Protein AF-A0AAW6SS99-F1 (afdb_monomer)

Sequence (210 aa):
MKLIIKNLLYYFCIFLCCILLSAIFKHQLNLSSTFLSCLGLFLGNLVLVYFRSKGLVKDNLKGIAKLMYEDVSEEGWDQENLTKRNLDFTIESIQYIDLYTKKLMKTEKGTVLLNEALDNMVNRIGAYIGEVIKRTINQDFTWYEFNSVYKNSKSFACVAETTRPYTLLYSKKKDRAILPLSAVEQFLKGDSEYTSLQEYVKKMILVYSQ

pLDDT: mean 84.51, std 15.63, range [40.59, 98.62]

Structure (mmCIF, N/CA/C/O backbone):
data_AF-A0AAW6SS99-F1
#
_entry.id   AF-A0AAW6SS99-F1
#
loop_
_atom_site.group_PDB
_atom_site.id
_atom_site.type_symbol
_atom_site.label_atom_id
_atom_site.label_alt_id
_atom_site.label_comp_id
_atom_site.label_asym_id
_atom_site.label_entity_id
_atom_site.label_seq_id
_atom_site.pdbx_PDB_ins_code
_atom_site.Cartn_x
_atom_site.Cartn_y
_atom_site.Cartn_z
_atom_site.occupancy
_atom_site.B_iso_or_equiv
_atom_site.auth_seq_id
_atom_site.auth_comp_id
_atom_site.auth_asym_id
_atom_site.auth_atom_id
_atom_site.pdbx_PDB_model_num
ATOM 1 N N . MET A 1 1 ? 18.462 13.513 -5.846 1.00 48.16 1 MET A N 1
ATOM 2 C CA . MET A 1 1 ? 19.220 14.427 -6.739 1.00 48.16 1 MET A CA 1
ATOM 3 C C . MET A 1 1 ? 20.288 15.250 -6.003 1.00 48.16 1 MET A C 1
ATOM 5 O O . MET A 1 1 ? 21.442 15.197 -6.411 1.00 48.16 1 MET A O 1
ATOM 9 N N . LYS A 1 2 ? 19.971 15.925 -4.882 1.00 40.59 2 LYS A N 1
ATOM 10 C CA . LYS A 1 2 ? 20.941 16.748 -4.117 1.00 40.59 2 LYS A CA 1
ATOM 11 C C . LYS A 1 2 ? 22.206 16.003 -3.642 1.00 40.59 2 LYS A C 1
ATOM 13 O O . LYS A 1 2 ? 23.289 16.570 -3.703 1.00 40.59 2 LYS A O 1
ATOM 18 N N . LEU A 1 3 ? 22.094 14.740 -3.216 1.00 47.56 3 LEU A N 1
ATOM 19 C CA . LEU A 1 3 ? 23.242 13.955 -2.727 1.00 47.56 3 LEU A CA 1
ATOM 20 C C . LEU A 1 3 ? 24.227 13.570 -3.848 1.00 47.56 3 LEU A C 1
ATOM 22 O O . LEU A 1 3 ? 25.435 13.608 -3.654 1.00 47.56 3 LEU A O 1
ATOM 26 N N . ILE A 1 4 ? 23.707 13.259 -5.038 1.00 51.78 4 ILE A N 1
ATOM 27 C CA . ILE A 1 4 ? 24.510 12.897 -6.217 1.00 51.78 4 ILE A CA 1
ATOM 28 C C . ILE A 1 4 ? 25.245 14.127 -6.748 1.00 51.78 4 ILE A C 1
ATOM 30 O O . ILE A 1 4 ? 26.433 14.043 -7.034 1.00 51.78 4 ILE A O 1
ATOM 34 N N . ILE A 1 5 ? 24.563 15.277 -6.805 1.00 62.16 5 ILE A N 1
ATOM 35 C CA . ILE A 1 5 ? 25.179 16.552 -7.192 1.00 62.16 5 ILE A CA 1
ATOM 36 C C . ILE A 1 5 ? 26.270 16.937 -6.190 1.00 62.16 5 ILE A C 1
ATOM 38 O O . ILE A 1 5 ? 27.363 17.288 -6.616 1.00 62.16 5 ILE A O 1
ATOM 42 N N . LYS A 1 6 ? 26.027 16.797 -4.876 1.00 61.31 6 LYS A N 1
ATOM 43 C CA . LYS A 1 6 ? 27.060 17.020 -3.847 1.00 61.31 6 LYS A CA 1
ATOM 44 C C . LYS A 1 6 ? 28.282 16.122 -4.046 1.00 61.31 6 LYS A C 1
ATOM 46 O O . LYS A 1 6 ? 29.399 16.621 -3.968 1.00 61.31 6 LYS A O 1
ATOM 51 N N . ASN A 1 7 ? 28.083 14.8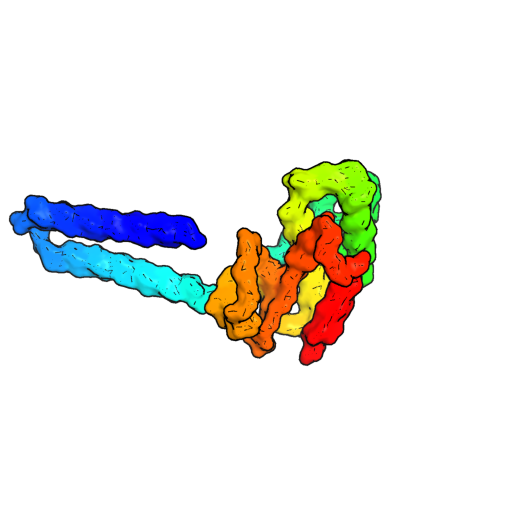35 -4.334 1.00 60.66 7 ASN A N 1
ATOM 52 C CA . ASN A 1 7 ? 29.191 13.912 -4.585 1.00 60.66 7 ASN A CA 1
ATOM 53 C C . ASN A 1 7 ? 29.954 14.263 -5.869 1.00 60.66 7 ASN A C 1
ATOM 55 O O . ASN A 1 7 ? 31.180 14.279 -5.858 1.00 60.66 7 ASN A O 1
ATOM 59 N N . LEU A 1 8 ? 29.258 14.596 -6.961 1.00 67.38 8 LEU A N 1
ATOM 60 C CA . LEU A 1 8 ? 29.909 15.023 -8.203 1.00 67.38 8 LEU A CA 1
ATOM 61 C C . LEU A 1 8 ? 30.724 16.306 -8.002 1.00 67.38 8 LEU A C 1
ATOM 63 O O . LEU A 1 8 ? 31.858 16.380 -8.467 1.00 67.38 8 LEU A O 1
ATOM 67 N N . LEU A 1 9 ? 30.173 17.281 -7.270 1.00 71.69 9 LEU A N 1
ATOM 68 C CA . LEU A 1 9 ? 30.875 18.518 -6.927 1.00 71.69 9 LEU A CA 1
ATOM 69 C C . LEU A 1 9 ? 32.121 18.230 -6.084 1.00 71.69 9 LEU A C 1
ATOM 71 O O . LEU A 1 9 ? 33.173 18.804 -6.332 1.00 71.69 9 LEU A O 1
ATOM 75 N N . TYR A 1 10 ? 32.018 17.315 -5.117 1.00 72.12 10 TYR A N 1
ATOM 76 C CA . TYR A 1 10 ? 33.131 16.922 -4.255 1.00 72.12 10 TYR A CA 1
ATOM 77 C C . TYR A 1 10 ? 34.297 16.324 -5.055 1.00 72.12 10 TYR A C 1
ATOM 79 O O . TYR A 1 10 ? 35.433 16.778 -4.922 1.00 72.12 10 TYR A O 1
ATOM 87 N N . TYR A 1 11 ? 34.024 15.371 -5.951 1.00 68.31 11 TYR A N 1
ATOM 88 C CA . TYR A 1 11 ? 35.065 14.776 -6.796 1.00 68.31 11 TYR A CA 1
ATOM 89 C C . TYR A 1 11 ? 35.613 15.751 -7.846 1.00 68.31 11 TYR A C 1
ATOM 91 O O . TYR A 1 11 ? 36.802 15.702 -8.156 1.00 68.31 11 TYR A O 1
ATOM 99 N N . PHE A 1 12 ? 34.787 16.671 -8.350 1.00 74.69 12 PHE A N 1
ATOM 100 C CA . PHE A 1 12 ? 35.240 17.749 -9.229 1.00 74.69 12 PHE A CA 1
ATOM 101 C C . PHE A 1 12 ? 36.175 18.730 -8.501 1.00 74.69 12 PHE A C 1
ATOM 103 O O . PHE A 1 12 ? 37.207 19.119 -9.046 1.00 74.69 12 PHE A O 1
ATOM 110 N N . CYS A 1 13 ? 35.878 19.066 -7.242 1.00 72.06 13 CYS A N 1
ATOM 111 C CA . CYS A 1 13 ? 36.757 19.876 -6.398 1.00 72.06 13 CYS A CA 1
ATOM 112 C C . CYS A 1 13 ? 38.090 19.174 -6.110 1.00 72.06 13 CYS A C 1
ATOM 114 O O . CYS A 1 13 ? 39.132 19.821 -6.177 1.00 72.06 13 CYS A O 1
ATOM 116 N N . ILE A 1 14 ? 38.086 17.861 -5.840 1.00 71.56 14 ILE A N 1
ATOM 117 C CA . ILE A 1 14 ? 39.325 17.076 -5.685 1.00 71.56 14 ILE A CA 1
ATOM 118 C C . ILE A 1 14 ? 40.150 17.129 -6.975 1.00 71.56 14 ILE A C 1
ATOM 120 O O . ILE A 1 14 ? 41.343 17.416 -6.921 1.00 71.56 14 ILE A O 1
ATOM 124 N N . PHE A 1 15 ? 39.515 16.926 -8.131 1.00 70.62 15 PHE A N 1
ATOM 125 C CA . PHE A 1 15 ? 40.177 16.983 -9.434 1.00 70.62 15 PHE A CA 1
ATOM 126 C C . PHE A 1 15 ? 40.823 18.356 -9.701 1.00 70.62 15 PHE A C 1
ATOM 128 O O . PHE A 1 15 ? 42.002 18.425 -10.048 1.00 70.62 15 PHE A O 1
ATOM 135 N N . LEU A 1 16 ? 40.094 19.451 -9.459 1.00 73.94 16 LEU A N 1
ATOM 136 C CA . LEU A 1 16 ? 40.620 20.819 -9.563 1.00 73.94 16 LEU A CA 1
ATOM 137 C C . LEU A 1 16 ? 41.772 21.082 -8.585 1.00 73.94 16 LEU A C 1
ATOM 139 O O . LEU A 1 16 ? 42.767 21.699 -8.963 1.00 73.94 16 LEU A O 1
ATOM 143 N N . CYS A 1 17 ? 41.663 20.595 -7.347 1.00 71.81 17 CYS A N 1
ATOM 144 C CA . CYS A 1 17 ? 42.698 20.751 -6.327 1.00 71.81 17 CYS A CA 1
ATOM 145 C C . CYS A 1 17 ? 43.988 20.012 -6.719 1.00 71.81 17 CYS A C 1
ATOM 147 O O . CYS A 1 17 ? 45.080 20.564 -6.600 1.00 71.81 17 CYS A O 1
ATOM 149 N N . CYS A 1 18 ? 43.873 18.805 -7.281 1.00 66.81 18 CYS A N 1
ATOM 150 C CA . CYS A 1 18 ? 45.008 18.052 -7.811 1.00 66.81 18 CYS A CA 1
ATOM 151 C C . CYS A 1 18 ? 45.676 18.762 -8.999 1.00 66.81 18 CYS A C 1
ATOM 153 O O . CYS A 1 18 ? 46.904 18.813 -9.051 1.00 66.81 18 CYS A O 1
ATOM 155 N N . ILE A 1 19 ? 44.900 19.366 -9.910 1.00 69.75 19 ILE A N 1
ATOM 156 C CA . ILE A 1 19 ? 45.446 20.182 -11.009 1.00 69.75 19 ILE A CA 1
ATOM 157 C C . ILE A 1 19 ? 46.204 21.395 -10.454 1.00 69.75 19 ILE A C 1
ATOM 159 O O . ILE A 1 19 ? 47.349 21.625 -10.844 1.00 69.75 19 ILE A O 1
ATOM 163 N N . LEU A 1 20 ? 45.612 22.135 -9.511 1.00 69.94 20 LEU A N 1
ATOM 164 C CA . LEU A 1 20 ? 46.233 23.310 -8.889 1.00 69.94 20 LEU A CA 1
ATOM 165 C C . LEU A 1 20 ? 47.535 22.961 -8.155 1.00 69.94 20 LEU A C 1
ATOM 167 O O . LEU A 1 20 ? 48.557 23.606 -8.382 1.00 69.94 20 LEU A O 1
ATOM 171 N N . LEU A 1 21 ? 47.535 21.903 -7.338 1.00 65.19 21 LEU A N 1
ATOM 172 C CA . LEU A 1 21 ? 48.734 21.411 -6.649 1.00 65.19 21 LEU A CA 1
ATOM 173 C C . LEU A 1 21 ? 49.822 20.987 -7.644 1.00 65.19 21 LEU A C 1
ATOM 175 O O . LEU A 1 21 ? 50.993 21.310 -7.460 1.00 65.19 21 LEU A O 1
ATOM 179 N N . SER A 1 22 ? 49.442 20.323 -8.736 1.00 63.00 22 SER A N 1
ATOM 180 C CA . SER A 1 22 ? 50.383 19.899 -9.775 1.00 63.00 22 SER A CA 1
ATOM 181 C C . SER A 1 22 ? 51.010 21.083 -10.535 1.00 63.00 22 SER A C 1
ATOM 183 O O . SER A 1 22 ? 52.188 21.036 -10.887 1.00 63.00 22 SER A O 1
ATOM 185 N N . ALA A 1 23 ? 50.262 22.178 -10.719 1.00 64.25 23 ALA A N 1
ATOM 186 C CA . ALA A 1 23 ? 50.754 23.406 -11.341 1.00 64.25 23 ALA A CA 1
ATOM 187 C C . ALA A 1 23 ? 51.723 24.186 -10.431 1.00 64.25 23 ALA A C 1
ATOM 189 O O . ALA A 1 23 ? 52.678 24.782 -10.929 1.00 64.25 23 ALA A O 1
ATOM 190 N N . ILE A 1 24 ? 51.497 24.154 -9.111 1.00 67.00 24 ILE A N 1
ATOM 191 C CA . ILE A 1 24 ? 52.343 24.811 -8.100 1.00 67.00 24 ILE A CA 1
ATOM 192 C C . ILE A 1 24 ? 53.658 24.039 -7.893 1.00 67.00 24 ILE A C 1
ATOM 194 O O . ILE A 1 24 ? 54.730 24.638 -7.862 1.00 67.00 24 ILE A O 1
ATOM 198 N N . PHE A 1 25 ? 53.609 22.705 -7.818 1.00 61.34 25 PHE A N 1
ATOM 199 C CA . PHE A 1 25 ? 54.768 21.839 -7.546 1.00 61.34 25 PHE A CA 1
ATOM 200 C C . PHE A 1 25 ? 55.409 21.263 -8.818 1.00 61.34 25 PHE A C 1
ATOM 202 O O . PHE A 1 25 ? 55.819 20.099 -8.861 1.00 61.34 25 PHE A O 1
ATOM 209 N N . LYS A 1 26 ? 55.533 22.104 -9.853 1.00 56.34 26 LYS A N 1
ATOM 210 C CA . LYS A 1 26 ? 55.973 21.780 -11.227 1.00 56.34 26 LYS A CA 1
ATOM 211 C C . LYS A 1 26 ? 57.301 21.001 -11.334 1.00 56.34 26 LYS A C 1
ATOM 213 O O . LYS A 1 26 ? 57.610 20.487 -12.402 1.00 56.34 26 LYS A O 1
ATOM 218 N N . HIS A 1 27 ? 58.079 20.918 -10.251 1.00 53.53 27 HIS A N 1
ATOM 219 C CA . HIS A 1 27 ? 59.427 20.346 -10.217 1.00 53.53 27 HIS A CA 1
ATOM 220 C C . HIS A 1 27 ? 59.574 19.020 -9.434 1.00 53.53 27 HIS A C 1
ATOM 222 O O . HIS A 1 27 ? 60.662 18.445 -9.449 1.00 53.53 27 HIS A O 1
ATOM 228 N N . GLN A 1 28 ? 58.529 18.510 -8.762 1.00 54.16 28 GLN A N 1
ATOM 229 C CA . GLN A 1 28 ? 58.628 17.275 -7.952 1.00 54.16 28 GLN A CA 1
ATOM 230 C C . GLN A 1 28 ? 57.628 16.166 -8.298 1.00 54.16 28 GLN A C 1
ATOM 232 O O . GLN A 1 28 ? 57.843 15.020 -7.910 1.00 54.16 28 GLN A O 1
ATOM 237 N N . LEU A 1 29 ? 56.556 16.456 -9.036 1.00 52.97 29 LEU A N 1
ATOM 238 C CA . LEU A 1 29 ? 55.528 15.464 -9.353 1.00 52.97 29 LEU A CA 1
ATOM 239 C C . LEU A 1 29 ? 55.444 15.240 -10.859 1.00 52.97 29 LEU A C 1
ATOM 241 O O . LEU A 1 29 ? 55.370 16.185 -11.642 1.00 52.97 29 LEU A O 1
ATOM 245 N N . ASN A 1 30 ? 55.446 13.968 -11.255 1.00 59.00 30 ASN A N 1
ATOM 246 C CA . ASN A 1 30 ? 55.331 13.543 -12.643 1.00 59.00 30 ASN A CA 1
ATOM 247 C C . ASN A 1 30 ? 53.905 13.855 -13.137 1.00 59.00 30 ASN A C 1
ATOM 249 O O . ASN A 1 30 ? 52.992 13.040 -12.978 1.00 59.00 30 ASN A O 1
ATOM 253 N N . LEU A 1 31 ? 53.730 15.075 -13.664 1.00 55.41 31 LEU A N 1
ATOM 254 C CA . LEU A 1 31 ? 52.459 15.761 -13.947 1.00 55.41 31 LEU A CA 1
ATOM 255 C C . LEU A 1 31 ? 51.472 14.903 -14.755 1.00 55.41 31 LEU A C 1
ATOM 257 O O . LEU A 1 31 ? 50.262 14.977 -14.558 1.00 55.41 31 LEU A O 1
ATOM 261 N N . SER A 1 32 ? 51.996 14.054 -15.641 1.00 60.16 32 SER A N 1
ATOM 262 C CA . SER A 1 32 ? 51.205 13.128 -16.451 1.00 60.16 32 SER A CA 1
ATOM 263 C C . SER A 1 32 ? 50.556 12.024 -15.611 1.00 60.16 32 SER A C 1
ATOM 265 O O . SER A 1 32 ? 49.369 11.755 -15.771 1.00 60.16 32 SER A O 1
ATOM 267 N N . SER A 1 33 ? 51.288 11.418 -14.674 1.00 58.25 33 SER A N 1
ATOM 268 C CA . SER A 1 33 ? 50.797 10.288 -13.872 1.00 58.25 33 SER A CA 1
ATOM 269 C C . SER A 1 33 ? 49.713 10.682 -12.863 1.00 58.25 33 SER A C 1
ATOM 271 O O . SER A 1 33 ? 48.736 9.952 -12.695 1.00 58.25 33 SER A O 1
ATOM 273 N N . THR A 1 34 ? 49.835 11.855 -12.235 1.00 62.22 34 THR A N 1
ATOM 274 C CA . THR A 1 34 ? 48.842 12.391 -11.291 1.00 62.22 34 THR A CA 1
ATOM 275 C C . THR A 1 34 ? 47.589 12.890 -12.003 1.00 62.22 34 THR A C 1
ATOM 277 O O . THR A 1 34 ? 46.483 12.715 -11.495 1.00 62.22 34 THR A O 1
ATOM 280 N N . PHE A 1 35 ? 47.729 13.459 -13.202 1.00 66.00 35 PHE A N 1
ATOM 281 C CA . PHE A 1 35 ? 46.582 13.841 -14.023 1.00 66.00 35 PHE A CA 1
ATOM 282 C C . PHE A 1 35 ? 45.797 12.614 -14.513 1.00 66.00 35 PHE A C 1
ATOM 284 O O . PHE A 1 35 ? 44.573 12.573 -14.376 1.00 66.00 35 PHE A O 1
ATOM 291 N N . LEU A 1 36 ? 46.490 11.585 -15.017 1.00 66.44 36 LEU A N 1
ATOM 292 C CA . LEU A 1 36 ? 45.863 10.339 -15.470 1.00 66.44 36 LEU A CA 1
ATOM 293 C C . LEU A 1 36 ? 45.137 9.598 -14.336 1.00 66.44 36 LEU A C 1
ATOM 295 O O . LEU A 1 36 ? 44.036 9.094 -14.558 1.00 66.44 36 LEU A O 1
ATOM 299 N N . SER A 1 37 ? 45.698 9.563 -13.122 1.00 64.94 37 SER A N 1
ATOM 300 C CA . SER A 1 37 ? 45.042 8.912 -11.979 1.00 64.94 37 SER A CA 1
ATOM 301 C C . SER A 1 37 ? 43.777 9.653 -11.530 1.00 64.94 37 SER A C 1
ATOM 303 O O . SER A 1 37 ? 42.741 9.025 -11.299 1.00 64.94 37 SER A O 1
ATOM 305 N N . CYS A 1 38 ? 43.811 10.988 -11.481 1.00 65.38 38 CYS A N 1
ATOM 306 C CA . CYS A 1 38 ? 42.653 11.801 -11.103 1.00 65.38 38 CYS A CA 1
ATOM 307 C C . CYS A 1 38 ? 41.548 11.761 -12.169 1.00 65.38 38 CYS A C 1
ATOM 309 O O . CYS A 1 38 ? 40.368 11.646 -11.831 1.00 65.38 38 CYS A O 1
ATOM 311 N N . LEU A 1 39 ? 41.917 11.794 -13.454 1.00 70.69 39 LEU A N 1
ATOM 312 C CA . LEU A 1 39 ? 40.973 11.647 -14.561 1.00 70.69 39 LEU A CA 1
ATOM 313 C C . LEU A 1 39 ? 40.331 10.251 -14.564 1.00 70.69 39 LEU A C 1
ATOM 315 O O . LEU A 1 39 ? 39.121 10.136 -14.754 1.00 70.69 39 LEU A O 1
ATOM 319 N N . GLY A 1 40 ? 41.111 9.203 -14.283 1.00 71.31 40 GLY A N 1
ATOM 320 C CA . GLY A 1 40 ? 40.610 7.836 -14.136 1.00 71.31 40 GLY A CA 1
ATOM 321 C C . GLY A 1 40 ? 39.593 7.691 -13.000 1.00 71.31 40 GLY A C 1
ATOM 322 O O . GLY A 1 40 ? 38.543 7.082 -13.192 1.00 71.31 40 GLY A O 1
ATOM 323 N N . LEU A 1 41 ? 39.844 8.308 -11.840 1.00 69.62 41 LEU A N 1
ATOM 324 C CA . LEU A 1 41 ? 38.901 8.319 -10.714 1.00 69.62 41 LEU A CA 1
ATOM 325 C C . LEU A 1 41 ? 37.622 9.112 -11.021 1.00 69.62 41 LEU A C 1
ATOM 327 O O . LEU A 1 41 ? 36.530 8.692 -10.631 1.00 69.62 41 LEU A O 1
ATOM 331 N N . PHE A 1 42 ? 37.735 10.240 -11.726 1.00 70.81 42 PHE A N 1
ATOM 332 C CA . PHE A 1 42 ? 36.583 11.048 -12.123 1.00 70.81 42 PHE A CA 1
ATOM 333 C C . PHE A 1 42 ? 35.711 10.318 -13.152 1.00 70.81 42 PHE A C 1
ATOM 335 O O . PHE A 1 42 ? 34.514 10.139 -12.927 1.00 70.81 42 PHE A O 1
ATOM 342 N N . LEU A 1 43 ? 36.313 9.825 -14.241 1.00 71.88 43 LEU A N 1
ATOM 343 C CA . LEU A 1 43 ? 35.608 9.068 -15.277 1.00 71.88 43 LEU A CA 1
ATOM 344 C C . LEU A 1 43 ? 35.037 7.757 -14.726 1.00 71.88 43 LEU A C 1
ATOM 346 O O . LEU A 1 43 ? 33.888 7.431 -15.014 1.00 71.88 43 LEU A O 1
ATOM 350 N N . GLY A 1 44 ? 35.785 7.046 -13.877 1.00 67.88 44 GLY A N 1
ATOM 351 C CA . GLY A 1 44 ? 35.319 5.830 -13.212 1.00 67.88 44 GLY A CA 1
ATOM 352 C C . GLY A 1 44 ? 34.065 6.070 -12.370 1.00 67.88 44 GLY A C 1
ATOM 353 O O . GLY A 1 44 ? 33.092 5.328 -12.492 1.00 67.88 44 GLY A O 1
ATOM 354 N N . ASN A 1 45 ? 34.029 7.152 -11.586 1.00 63.78 45 ASN A N 1
ATOM 355 C CA . ASN A 1 45 ? 32.836 7.534 -10.825 1.00 63.78 45 ASN A CA 1
ATOM 356 C C . ASN A 1 45 ? 31.680 7.986 -11.721 1.00 63.78 45 ASN A C 1
ATOM 358 O O . ASN A 1 45 ? 30.529 7.670 -11.427 1.00 63.78 45 ASN A O 1
ATOM 362 N N . LEU A 1 46 ? 31.958 8.690 -12.819 1.00 64.69 46 LEU A N 1
ATOM 363 C CA . LEU A 1 46 ? 30.932 9.141 -13.759 1.00 64.69 46 LEU A CA 1
ATOM 364 C C . LEU A 1 46 ? 30.243 7.951 -14.444 1.00 64.69 46 LEU A C 1
ATOM 366 O O . LEU A 1 46 ? 29.016 7.908 -14.534 1.00 64.69 46 LEU A O 1
ATOM 370 N N . VAL A 1 47 ? 31.025 6.937 -14.823 1.00 65.88 47 VAL A N 1
ATOM 371 C CA . VAL A 1 47 ? 30.535 5.649 -15.331 1.00 65.88 47 VAL A CA 1
ATOM 372 C C . VAL A 1 47 ? 29.707 4.921 -14.266 1.00 65.88 47 VAL A C 1
ATOM 374 O O . VAL A 1 47 ? 28.610 4.447 -14.554 1.00 65.88 47 VAL A O 1
ATOM 377 N N . LEU A 1 48 ? 30.161 4.893 -13.012 1.00 58.56 48 LEU A N 1
ATOM 378 C CA . LEU A 1 48 ? 29.440 4.257 -11.901 1.00 58.56 48 LEU A CA 1
ATOM 379 C C . LEU A 1 48 ? 28.105 4.957 -11.588 1.00 58.56 48 LEU A C 1
ATOM 381 O O . LEU A 1 48 ? 27.099 4.294 -11.331 1.00 58.56 48 LEU A O 1
ATOM 385 N N . VAL A 1 49 ? 28.068 6.292 -11.657 1.00 60.44 49 VAL A N 1
ATOM 386 C CA . VAL A 1 49 ? 26.848 7.107 -11.525 1.00 60.44 49 VAL A CA 1
ATOM 387 C C . VAL A 1 49 ? 25.897 6.862 -12.697 1.00 60.44 49 VAL A C 1
ATOM 389 O O . VAL A 1 49 ? 24.694 6.715 -12.479 1.00 60.44 49 VAL A O 1
ATOM 392 N N . TYR A 1 50 ? 26.422 6.759 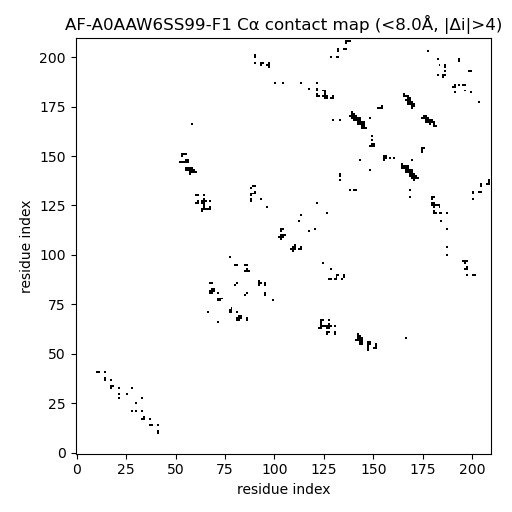-13.918 1.00 60.72 50 TYR A N 1
ATOM 393 C CA . TYR A 1 50 ? 25.645 6.441 -15.115 1.00 60.72 50 TYR A CA 1
ATOM 394 C C . TYR A 1 50 ? 25.025 5.035 -15.059 1.00 60.72 50 TYR A C 1
ATOM 396 O O . TYR A 1 50 ? 23.860 4.857 -15.405 1.00 60.72 50 TYR A O 1
ATOM 404 N N . PHE A 1 51 ? 25.755 4.031 -14.568 1.00 56.22 51 PHE A N 1
ATOM 405 C CA . PHE A 1 51 ? 25.196 2.689 -14.377 1.00 56.22 51 PHE A CA 1
ATOM 406 C C . PHE A 1 51 ? 24.204 2.628 -13.210 1.00 56.22 51 PHE A C 1
ATOM 408 O O . PHE A 1 51 ? 23.181 1.952 -13.316 1.00 56.22 51 PHE A O 1
ATOM 415 N N . ARG A 1 52 ? 24.439 3.379 -12.123 1.00 52.69 52 ARG A N 1
ATOM 416 C CA . ARG A 1 52 ? 23.480 3.491 -11.009 1.00 52.69 52 ARG A CA 1
ATOM 417 C C . ARG A 1 52 ? 22.173 4.178 -11.406 1.00 52.69 52 ARG A C 1
ATOM 419 O O . ARG A 1 52 ? 21.143 3.860 -10.821 1.00 52.69 52 ARG A O 1
ATOM 426 N N . SER A 1 53 ? 22.184 5.096 -12.372 1.00 55.50 53 SER A N 1
ATOM 427 C CA . SER A 1 53 ? 20.980 5.831 -12.785 1.00 55.50 53 SER A CA 1
ATOM 428 C C . SER A 1 53 ? 20.056 5.057 -13.737 1.00 55.50 53 SER A C 1
ATOM 430 O O . SER A 1 53 ? 18.915 5.474 -13.925 1.00 55.50 53 SER A O 1
ATOM 432 N N . LYS A 1 54 ? 20.506 3.923 -14.294 1.00 63.59 54 LYS A N 1
ATOM 433 C CA . LYS A 1 54 ? 19.767 3.108 -15.282 1.00 63.59 54 LYS A CA 1
ATOM 434 C C . LYS A 1 54 ? 19.039 1.882 -14.710 1.00 63.59 54 LYS A C 1
ATOM 436 O O . LYS A 1 54 ? 18.549 1.042 -15.459 1.00 63.59 54 LYS A O 1
ATOM 441 N N . GLY A 1 55 ? 18.999 1.733 -13.388 1.00 82.06 55 GLY A N 1
ATOM 442 C CA . GLY A 1 55 ? 18.413 0.566 -12.730 1.00 82.06 55 GLY A CA 1
ATOM 443 C C . GLY A 1 55 ? 17.051 0.841 -12.098 1.00 82.06 55 GLY A C 1
ATOM 444 O O . GLY A 1 55 ? 16.821 1.903 -11.528 1.00 82.06 55 GLY A O 1
ATOM 445 N N . LEU A 1 56 ? 16.177 -0.167 -12.123 1.00 89.56 56 LEU A N 1
ATOM 446 C CA . LEU A 1 56 ? 14.995 -0.206 -11.260 1.00 89.56 56 LEU A CA 1
ATOM 447 C C . LEU A 1 56 ? 15.428 -0.481 -9.814 1.00 89.56 56 LEU A C 1
ATOM 449 O O . LEU A 1 56 ? 16.048 -1.514 -9.542 1.00 89.56 56 LEU A O 1
ATOM 453 N N . VAL A 1 57 ? 15.075 0.415 -8.893 1.00 90.88 57 VAL A N 1
ATOM 454 C CA . VAL A 1 57 ? 15.427 0.337 -7.470 1.00 90.88 57 VAL A CA 1
ATOM 455 C C . VAL A 1 57 ? 14.306 -0.387 -6.739 1.00 90.88 57 VAL A C 1
ATOM 457 O O . VAL A 1 57 ? 13.210 0.150 -6.581 1.00 90.88 57 VAL A O 1
ATOM 460 N N . LYS A 1 58 ? 14.560 -1.644 -6.355 1.00 92.56 58 LYS A N 1
ATOM 461 C CA . LYS A 1 58 ? 13.604 -2.438 -5.573 1.00 92.56 58 LYS A CA 1
ATOM 462 C C . LYS A 1 58 ? 13.382 -1.786 -4.217 1.00 92.56 58 LYS A C 1
ATOM 464 O O . LYS A 1 58 ? 14.335 -1.338 -3.588 1.00 92.56 58 LYS A O 1
ATOM 469 N N . ASP A 1 59 ? 12.146 -1.855 -3.761 1.00 91.75 59 ASP A N 1
ATOM 470 C CA . ASP A 1 59 ? 11.761 -1.505 -2.402 1.00 91.75 59 ASP A CA 1
ATOM 471 C C . ASP A 1 59 ? 10.983 -2.675 -1.772 1.00 91.75 59 ASP A C 1
ATOM 473 O O . ASP A 1 59 ? 10.719 -3.693 -2.425 1.00 91.75 59 ASP A O 1
ATOM 477 N N . ASN A 1 60 ? 10.644 -2.580 -0.491 1.00 87.81 60 ASN A N 1
ATOM 478 C CA . ASN A 1 60 ? 9.878 -3.594 0.210 1.00 87.81 60 ASN A CA 1
ATOM 479 C C . ASN A 1 60 ? 8.995 -2.990 1.304 1.00 87.81 60 ASN A C 1
ATOM 481 O O . ASN A 1 60 ? 9.406 -2.838 2.453 1.00 87.81 60 ASN A O 1
ATOM 485 N N . LEU A 1 61 ? 7.726 -2.773 0.969 1.00 93.44 61 LEU A N 1
ATOM 486 C CA . LEU A 1 61 ? 6.736 -2.287 1.924 1.00 93.44 61 LEU A CA 1
ATOM 487 C C . LEU A 1 61 ? 6.032 -3.397 2.712 1.00 93.44 61 LEU A C 1
ATOM 489 O O . LEU A 1 61 ? 5.159 -3.104 3.523 1.00 93.44 61 LEU A O 1
ATOM 493 N N . LYS A 1 62 ? 6.416 -4.672 2.550 1.00 94.00 62 LYS A N 1
ATOM 494 C CA . LYS A 1 62 ? 5.776 -5.776 3.284 1.00 94.00 62 LYS A CA 1
ATOM 495 C C . LYS A 1 62 ? 5.896 -5.606 4.798 1.00 94.00 62 LYS A C 1
ATOM 497 O O . LYS A 1 62 ? 4.962 -5.962 5.500 1.00 94.00 62 LYS A O 1
ATOM 502 N N . GLY A 1 63 ? 7.026 -5.094 5.296 1.00 94.75 63 GLY A N 1
ATOM 503 C CA . GLY A 1 63 ? 7.211 -4.799 6.724 1.00 94.75 63 GLY A CA 1
ATOM 504 C C . GLY A 1 63 ? 6.317 -3.650 7.193 1.00 94.75 63 GLY A C 1
ATOM 505 O O . GLY A 1 63 ? 5.593 -3.801 8.168 1.00 94.75 63 GLY A O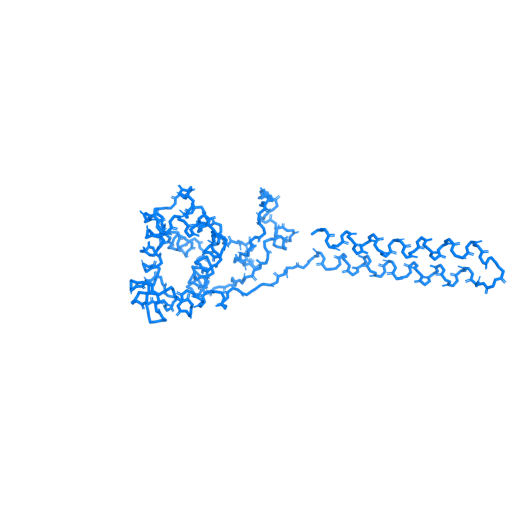 1
ATOM 506 N N . ILE A 1 64 ? 6.287 -2.557 6.427 1.00 96.12 64 ILE A N 1
ATOM 507 C CA . ILE A 1 64 ? 5.438 -1.386 6.694 1.00 96.12 64 ILE A CA 1
ATOM 508 C C . ILE A 1 64 ? 3.953 -1.761 6.725 1.00 96.12 64 ILE A C 1
ATOM 510 O O . ILE A 1 64 ? 3.220 -1.303 7.594 1.00 96.12 64 ILE A O 1
ATOM 514 N N . ALA A 1 65 ? 3.520 -2.653 5.835 1.00 97.31 65 ALA A N 1
ATOM 515 C CA . ALA A 1 65 ? 2.149 -3.140 5.803 1.00 97.31 65 ALA A CA 1
ATOM 516 C C . ALA A 1 65 ? 1.734 -3.841 7.108 1.00 97.31 65 ALA A C 1
ATOM 518 O O . ALA A 1 65 ? 0.594 -3.699 7.541 1.00 97.31 65 ALA A O 1
ATOM 519 N N . LYS A 1 66 ? 2.648 -4.579 7.757 1.00 97.75 66 LYS A N 1
ATOM 520 C CA . LYS A 1 66 ? 2.344 -5.271 9.020 1.00 97.75 66 LYS A CA 1
ATOM 521 C C . LYS A 1 66 ? 2.136 -4.318 10.185 1.00 97.75 66 LYS A C 1
ATOM 523 O O . LYS A 1 66 ? 1.394 -4.650 11.102 1.00 97.75 66 LYS A O 1
ATOM 528 N N . LEU A 1 67 ? 2.721 -3.120 10.121 1.00 97.19 67 LEU A N 1
ATOM 529 C CA . LEU A 1 67 ? 2.519 -2.108 11.152 1.00 97.19 67 LEU A CA 1
ATOM 530 C C . LEU A 1 67 ? 1.034 -1.783 11.326 1.00 97.19 67 LEU A C 1
ATOM 532 O O . LEU A 1 67 ? 0.647 -1.421 12.427 1.00 97.19 67 LEU A O 1
ATOM 536 N N . MET A 1 68 ? 0.183 -1.973 10.308 1.00 97.69 68 MET A N 1
ATOM 537 C CA . MET A 1 68 ? -1.270 -1.814 10.460 1.00 97.69 68 MET A CA 1
ATOM 538 C C . MET A 1 68 ? -1.875 -2.628 11.610 1.00 97.69 68 MET A C 1
ATOM 540 O O . MET A 1 68 ? -2.913 -2.221 12.110 1.00 97.69 68 MET A O 1
ATOM 544 N N . TYR A 1 69 ? -1.255 -3.736 12.026 1.00 97.56 69 TYR A N 1
ATOM 545 C CA . TYR A 1 69 ? -1.706 -4.540 13.165 1.00 97.56 69 TYR A CA 1
ATOM 546 C C . TYR A 1 69 ? -0.623 -4.833 14.217 1.00 97.56 69 TYR A C 1
ATOM 548 O O . TYR A 1 69 ? -0.901 -5.515 15.200 1.00 97.56 69 TYR A O 1
ATOM 556 N N . GLU A 1 70 ? 0.620 -4.392 14.003 1.00 97.06 70 GLU A N 1
ATOM 557 C CA . GLU A 1 70 ? 1.733 -4.577 14.954 1.00 97.06 70 GLU A CA 1
ATOM 558 C C . GLU A 1 70 ? 1.983 -3.337 15.826 1.00 97.06 70 GLU A C 1
ATOM 560 O O . GLU A 1 70 ? 2.501 -3.473 16.927 1.00 97.06 70 GLU A O 1
ATOM 565 N N . ASP A 1 71 ? 1.604 -2.146 15.358 1.00 95.62 71 ASP A N 1
ATOM 566 C CA . ASP A 1 71 ? 1.819 -0.872 16.057 1.00 95.62 71 ASP A CA 1
ATOM 567 C C . ASP A 1 71 ? 0.500 -0.081 16.105 1.00 95.62 71 ASP A C 1
ATOM 569 O O . ASP A 1 71 ? 0.259 0.856 15.348 1.00 95.62 71 ASP A O 1
ATOM 573 N N . VAL A 1 72 ? -0.428 -0.554 16.931 1.00 94.94 72 VAL A N 1
ATOM 574 C CA . VAL A 1 72 ? -1.814 -0.072 16.977 1.00 94.94 72 VAL A CA 1
ATOM 575 C C . VAL A 1 72 ? -1.979 0.944 18.107 1.00 94.94 72 VAL A C 1
ATOM 577 O O . VAL A 1 72 ? -1.415 0.767 19.184 1.00 94.94 72 VAL A O 1
ATOM 580 N N . SER A 1 73 ? -2.767 2.001 17.877 1.00 92.31 73 SER A N 1
ATOM 581 C CA . SER A 1 73 ? -3.041 3.023 18.898 1.00 92.31 73 SER A CA 1
ATOM 582 C C . SER A 1 73 ? -3.777 2.437 20.107 1.00 92.31 73 SER A C 1
ATOM 584 O O . SER A 1 73 ? -4.496 1.451 19.975 1.00 92.31 73 SER A O 1
ATOM 586 N N . GLU A 1 74 ? -3.667 3.059 21.280 1.00 93.25 74 GLU A N 1
ATOM 587 C CA . GLU A 1 74 ? -4.348 2.600 22.505 1.00 93.25 74 GLU A CA 1
ATOM 588 C C . GLU A 1 74 ? -5.885 2.732 22.461 1.00 93.25 74 GLU A C 1
ATOM 590 O O . GLU A 1 74 ? -6.572 2.363 23.413 1.00 93.25 74 GLU A O 1
ATOM 595 N N . GLU A 1 75 ? -6.463 3.260 21.379 1.00 92.38 75 GLU A N 1
ATOM 596 C CA . GLU A 1 75 ? -7.912 3.372 21.265 1.00 92.38 75 GLU A CA 1
ATOM 597 C C . GLU A 1 75 ? -8.588 2.004 21.178 1.00 92.38 75 GLU A C 1
ATOM 599 O O . GLU A 1 75 ? -8.222 1.164 20.358 1.00 92.38 75 GLU A O 1
ATOM 604 N N . GLY A 1 76 ? -9.651 1.813 21.967 1.00 94.94 76 GLY A N 1
ATOM 605 C CA . GLY A 1 76 ? -10.344 0.526 22.062 1.00 94.94 76 GLY A CA 1
ATOM 606 C C . GLY A 1 76 ? -10.807 -0.027 20.712 1.00 94.94 76 GLY A C 1
ATOM 607 O O . GLY A 1 76 ? -10.594 -1.204 20.433 1.00 94.94 76 GLY A O 1
ATOM 608 N N . TRP A 1 77 ? -11.357 0.825 19.835 1.00 95.44 77 TRP A N 1
ATOM 609 C CA . TRP A 1 77 ? -11.773 0.387 18.498 1.00 95.44 77 TRP A CA 1
ATOM 610 C C . TRP A 1 77 ? -10.584 -0.086 17.653 1.00 95.44 77 TRP A C 1
ATOM 612 O O . TRP A 1 77 ? -10.700 -1.095 16.959 1.00 95.44 77 TRP A O 1
ATOM 622 N N . ASP A 1 78 ? -9.445 0.612 17.719 1.00 95.75 78 ASP A N 1
ATOM 623 C CA . ASP A 1 78 ? -8.252 0.258 16.945 1.00 95.75 78 ASP A CA 1
ATOM 624 C C . ASP A 1 78 ? -7.693 -1.085 17.431 1.00 95.75 78 ASP A C 1
ATOM 626 O O . ASP A 1 78 ? -7.450 -1.969 16.613 1.00 95.75 78 ASP A O 1
ATOM 630 N N . GLN A 1 79 ? -7.579 -1.279 18.748 1.00 97.62 79 GLN A N 1
ATOM 631 C CA . GLN A 1 79 ? -7.110 -2.531 19.358 1.00 97.62 79 GLN A CA 1
ATOM 632 C C . GLN A 1 79 ? -7.999 -3.735 19.015 1.00 97.62 79 GLN A C 1
ATOM 634 O O . GLN A 1 79 ? -7.500 -4.834 18.773 1.00 97.62 79 GLN A O 1
ATOM 639 N N . GLU A 1 80 ? -9.317 -3.540 18.961 1.00 97.69 80 GLU A N 1
ATOM 640 C CA . GLU A 1 80 ? -10.268 -4.602 18.624 1.00 97.69 80 GLU A CA 1
ATOM 641 C C . GLU A 1 80 ? -10.249 -4.958 17.125 1.00 97.69 80 GLU A C 1
ATOM 643 O O . GLU A 1 80 ? -10.396 -6.127 16.746 1.00 97.69 80 GLU A O 1
ATOM 648 N N . ASN A 1 81 ? -10.056 -3.962 16.252 1.00 98.12 81 ASN A N 1
ATOM 649 C CA . ASN A 1 81 ? -10.293 -4.117 14.815 1.00 98.12 81 ASN A CA 1
ATOM 650 C C . ASN A 1 81 ? -9.020 -4.238 13.976 1.00 98.12 81 ASN A C 1
ATOM 652 O O . ASN A 1 81 ? -9.005 -5.022 13.024 1.00 98.12 81 ASN A O 1
ATOM 656 N N . LEU A 1 82 ? -7.947 -3.531 14.325 1.00 98.25 82 LEU A N 1
ATOM 657 C CA . LEU A 1 82 ? -6.675 -3.537 13.602 1.00 98.25 82 LEU A CA 1
ATOM 658 C C . LEU A 1 82 ? -5.772 -4.677 14.085 1.00 98.25 82 LEU A C 1
ATOM 660 O O . LEU A 1 82 ? -4.641 -4.483 14.510 1.00 98.25 82 LEU A O 1
ATOM 664 N N . THR A 1 83 ? -6.281 -5.904 14.030 1.00 98.50 83 THR A N 1
ATOM 665 C CA . THR A 1 83 ? -5.568 -7.093 14.512 1.00 98.50 83 THR A CA 1
ATOM 666 C C . THR A 1 83 ? -5.037 -7.925 13.356 1.00 98.50 83 THR A C 1
ATOM 668 O O . THR A 1 83 ? -5.602 -7.928 12.265 1.00 98.50 83 THR A O 1
ATOM 671 N N . LYS A 1 84 ? -3.997 -8.730 13.602 1.00 97.88 84 LYS A N 1
ATOM 672 C CA . LYS A 1 84 ? -3.460 -9.668 12.599 1.00 97.88 84 LYS A CA 1
ATOM 673 C C . LYS A 1 84 ? -4.526 -10.624 12.047 1.00 97.88 84 LYS A C 1
ATOM 675 O O . LYS A 1 84 ? -4.425 -11.049 10.902 1.00 97.88 84 LYS A O 1
ATOM 680 N N . ARG A 1 85 ? -5.523 -10.979 12.867 1.00 97.81 85 ARG A N 1
ATOM 681 C CA . ARG A 1 85 ? -6.637 -11.855 12.477 1.00 97.81 85 ARG A CA 1
ATOM 682 C C . ARG A 1 85 ? -7.571 -11.168 11.482 1.00 97.81 85 ARG A C 1
ATOM 684 O O . ARG A 1 85 ? -7.971 -11.791 10.512 1.00 97.81 85 ARG A O 1
ATOM 691 N N . ASN A 1 86 ? -7.920 -9.910 11.737 1.00 98.38 86 ASN A N 1
ATOM 692 C CA . ASN A 1 86 ? -8.829 -9.151 10.880 1.00 98.38 86 ASN A CA 1
ATOM 693 C C . ASN A 1 86 ? -8.113 -8.602 9.633 1.00 98.38 86 ASN A C 1
ATOM 695 O O . ASN A 1 86 ? -8.730 -8.424 8.588 1.00 98.38 86 ASN A O 1
ATOM 699 N N . LEU A 1 87 ? -6.808 -8.335 9.750 1.00 98.38 87 LEU A N 1
ATOM 700 C CA . LEU A 1 87 ? -5.947 -7.788 8.710 1.00 98.38 87 LEU A CA 1
ATOM 701 C C . LEU A 1 87 ? -5.029 -8.861 8.098 1.00 98.38 87 LEU A C 1
ATOM 703 O O . LEU A 1 87 ? -3.810 -8.699 8.032 1.00 98.38 87 LEU A O 1
ATOM 707 N N . ASP A 1 88 ? -5.620 -9.901 7.522 1.00 97.75 88 ASP A N 1
ATOM 708 C CA . ASP A 1 88 ? -4.941 -11.092 6.982 1.00 97.75 88 ASP A CA 1
ATOM 709 C C . ASP A 1 88 ? -4.454 -10.999 5.514 1.00 97.75 88 ASP A C 1
ATOM 711 O O . ASP A 1 88 ? -3.933 -11.970 4.961 1.00 97.75 88 ASP A O 1
ATOM 715 N N . PHE A 1 89 ? -4.519 -9.810 4.913 1.00 97.88 89 PHE A N 1
ATOM 716 C CA . PHE A 1 89 ? -4.152 -9.505 3.524 1.00 97.88 89 PHE A CA 1
ATOM 717 C C . PHE A 1 89 ? -5.098 -10.095 2.460 1.00 97.88 89 PHE A C 1
ATOM 719 O O . PHE A 1 89 ? -4.657 -10.390 1.345 1.00 97.88 89 PHE A O 1
ATOM 726 N N . THR A 1 90 ? -6.382 -10.233 2.783 1.00 97.88 90 THR A N 1
ATOM 727 C CA . THR A 1 90 ? -7.463 -10.577 1.844 1.00 97.88 90 T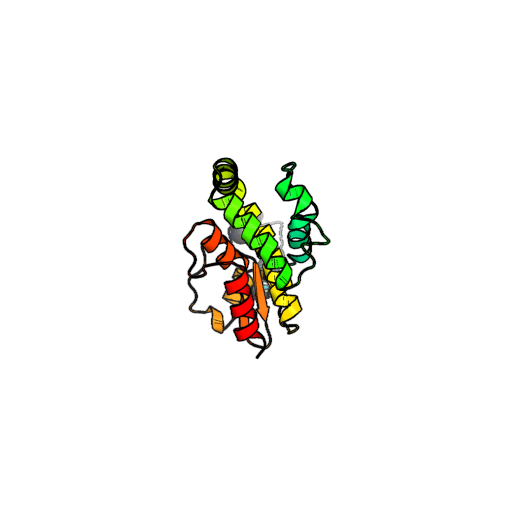HR A CA 1
ATOM 728 C C . THR A 1 90 ? -8.155 -9.327 1.278 1.00 97.88 90 THR A C 1
ATOM 730 O O . THR A 1 90 ? -7.879 -8.203 1.695 1.00 97.88 90 THR A O 1
ATOM 733 N N . ILE A 1 91 ? -9.055 -9.484 0.299 1.00 97.81 91 ILE A N 1
ATOM 734 C CA . ILE A 1 91 ? -9.886 -8.357 -0.173 1.00 97.81 91 ILE A CA 1
ATOM 735 C C . ILE A 1 91 ? -10.875 -7.948 0.926 1.00 97.81 91 ILE A C 1
ATOM 737 O O . ILE A 1 91 ? -11.198 -6.769 1.090 1.00 97.81 91 ILE A O 1
ATOM 741 N N . GLU A 1 92 ? -11.368 -8.929 1.675 1.00 98.06 92 GLU A N 1
ATOM 742 C CA . GLU A 1 92 ? -12.327 -8.775 2.759 1.00 98.06 92 GLU A CA 1
ATOM 743 C C . GLU A 1 92 ? -11.730 -7.943 3.894 1.00 98.06 92 GLU A C 1
ATOM 745 O O . GLU A 1 92 ? -12.411 -7.061 4.416 1.00 98.06 92 GLU A O 1
ATOM 750 N N . SER A 1 93 ? -10.444 -8.127 4.215 1.00 98.25 93 SER A N 1
ATOM 751 C CA . SER A 1 93 ? -9.774 -7.355 5.268 1.00 98.25 93 SER A CA 1
ATOM 752 C C . SER A 1 93 ? -9.739 -5.844 5.007 1.00 98.25 93 SER A C 1
ATOM 754 O O . SER A 1 93 ? -9.652 -5.057 5.953 1.00 98.25 93 SER A O 1
ATOM 756 N N . ILE A 1 94 ? -9.888 -5.406 3.749 1.00 98.50 94 ILE A N 1
ATOM 757 C CA . ILE A 1 94 ? -9.959 -3.982 3.389 1.00 98.50 94 ILE A CA 1
ATOM 758 C C . ILE A 1 94 ? -11.173 -3.289 4.021 1.00 98.50 94 ILE A C 1
ATOM 760 O O . ILE A 1 94 ? -11.120 -2.084 4.247 1.00 98.50 94 ILE A O 1
ATOM 764 N N . GLN A 1 95 ? -12.230 -4.017 4.399 1.00 98.19 95 GLN A N 1
ATOM 765 C CA . GLN A 1 95 ? -13.368 -3.414 5.102 1.00 98.19 95 GLN A CA 1
ATOM 766 C C . GLN A 1 95 ? -12.950 -2.747 6.425 1.00 98.19 95 GLN A C 1
ATOM 768 O O . GLN A 1 95 ? -13.444 -1.672 6.759 1.00 98.19 95 GLN A O 1
ATOM 773 N N . TYR A 1 96 ? -11.996 -3.340 7.154 1.00 98.50 96 TYR A N 1
ATOM 774 C CA . TYR A 1 96 ? -11.475 -2.776 8.401 1.00 98.50 96 TYR A CA 1
ATOM 775 C C . TYR A 1 96 ? -10.628 -1.533 8.136 1.00 98.50 96 TYR A C 1
ATOM 777 O O . TYR A 1 96 ? -10.701 -0.565 8.890 1.00 98.50 96 TYR A O 1
ATOM 785 N N . ILE A 1 97 ? -9.883 -1.534 7.027 1.00 98.50 97 ILE A N 1
ATOM 786 C CA . ILE A 1 97 ? -9.142 -0.362 6.558 1.00 98.50 97 ILE A CA 1
ATOM 787 C C . ILE A 1 97 ? -10.110 0.771 6.201 1.00 98.50 97 ILE A C 1
ATOM 789 O O . ILE A 1 97 ? -9.897 1.893 6.641 1.00 98.50 97 ILE A O 1
ATOM 793 N N . ASP A 1 98 ? -11.198 0.487 5.481 1.00 98.25 98 ASP A N 1
ATOM 794 C CA . ASP A 1 98 ? -12.219 1.483 5.129 1.00 98.25 98 ASP A CA 1
ATOM 795 C C . ASP A 1 98 ? -12.913 2.077 6.363 1.00 98.25 98 ASP A C 1
ATOM 797 O O . ASP A 1 98 ? -13.187 3.277 6.412 1.00 98.25 98 ASP A O 1
ATOM 801 N N . LEU A 1 99 ? -13.213 1.259 7.376 1.00 97.88 99 LEU A N 1
ATOM 802 C CA . LEU A 1 99 ? -13.767 1.754 8.638 1.00 97.88 99 LEU A CA 1
ATOM 803 C C . LEU A 1 99 ? -12.761 2.646 9.375 1.00 97.88 99 LEU A C 1
ATOM 805 O O . LEU A 1 99 ? -13.124 3.729 9.840 1.00 97.88 99 LEU A O 1
ATOM 809 N N . TYR A 1 100 ? -11.498 2.224 9.426 1.00 97.75 100 TYR A N 1
ATOM 810 C CA . TYR A 1 100 ? -10.426 2.977 10.065 1.00 97.75 100 TYR A CA 1
ATOM 811 C C . TYR A 1 100 ? -10.171 4.324 9.379 1.00 97.75 100 TYR A C 1
ATOM 813 O O . TYR A 1 100 ? -10.136 5.356 10.045 1.00 97.75 100 TYR A O 1
ATOM 821 N N . THR A 1 101 ? -10.072 4.364 8.048 1.00 97.25 101 THR A N 1
ATOM 822 C CA . THR A 1 101 ? -9.864 5.623 7.314 1.00 97.25 101 THR A CA 1
ATOM 823 C C . THR A 1 101 ? -11.057 6.562 7.435 1.00 97.25 101 THR A C 1
ATOM 825 O O . THR A 1 101 ? -10.868 7.757 7.651 1.00 97.25 101 THR A O 1
ATOM 828 N N . LYS A 1 102 ? -12.294 6.047 7.416 1.00 95.69 102 LYS A N 1
ATOM 829 C CA . LYS A 1 102 ? -13.490 6.860 7.698 1.00 95.69 102 LYS A CA 1
ATOM 830 C C . LYS A 1 102 ? -13.452 7.472 9.096 1.00 95.69 102 LYS A C 1
ATOM 832 O O . LYS A 1 102 ? -13.831 8.629 9.251 1.00 95.69 102 LYS A O 1
ATOM 837 N N . LYS A 1 103 ? -13.000 6.722 10.104 1.00 95.44 103 LYS A N 1
ATOM 838 C CA . LYS A 1 103 ? -12.809 7.235 11.467 1.00 95.44 103 LYS A CA 1
ATOM 839 C C . LYS A 1 103 ? -11.742 8.333 11.500 1.00 95.44 103 LYS A C 1
ATOM 841 O O . LYS A 1 103 ? -11.997 9.387 12.084 1.00 95.44 103 LYS A O 1
ATOM 846 N N . LEU A 1 104 ? -10.603 8.126 10.832 1.00 95.19 104 LEU A N 1
ATOM 847 C CA . LEU A 1 104 ? -9.547 9.139 10.708 1.00 95.19 104 LEU A CA 1
ATOM 848 C C . LEU A 1 104 ? -10.071 10.438 10.080 1.00 95.19 104 LEU A C 1
ATOM 850 O O . LEU A 1 104 ? -9.777 11.512 10.577 1.00 95.19 104 LEU A O 1
ATOM 854 N N . MET A 1 105 ? -10.888 10.349 9.032 1.00 95.69 105 MET A N 1
ATOM 855 C CA . MET A 1 105 ? -11.377 11.526 8.302 1.00 95.69 105 MET A CA 1
ATOM 856 C C . MET A 1 105 ? -12.548 12.256 8.979 1.00 95.69 105 MET A C 1
ATOM 858 O O . MET A 1 105 ? -12.821 13.406 8.649 1.00 95.69 105 MET A O 1
ATOM 862 N N . LYS A 1 106 ? -13.302 11.588 9.865 1.00 94.44 106 LYS A N 1
ATOM 863 C CA . LYS A 1 106 ? -14.553 12.130 10.435 1.00 94.44 106 LYS A CA 1
ATOM 864 C C . LYS A 1 106 ? -14.455 12.563 11.892 1.00 94.44 106 LYS A C 1
ATOM 866 O O . LYS A 1 106 ? -15.331 13.283 12.360 1.00 94.44 106 LYS A O 1
ATOM 871 N N . THR A 1 107 ? -13.457 12.084 12.626 1.00 93.62 107 THR A N 1
ATOM 872 C CA . THR A 1 107 ? -13.294 12.410 14.048 1.00 93.62 107 THR A CA 1
ATOM 873 C C . THR A 1 107 ? -12.287 13.536 14.219 1.00 93.62 107 THR A C 1
ATOM 875 O O . THR A 1 107 ? -11.309 13.601 13.484 1.00 93.62 107 THR A O 1
ATOM 878 N N . GLU A 1 108 ? -12.486 14.401 15.215 1.00 93.31 108 GLU A N 1
ATOM 879 C CA . GLU A 1 108 ? -11.555 15.500 15.509 1.00 93.31 108 GLU A CA 1
ATOM 880 C C . GLU A 1 108 ? -10.128 14.983 15.738 1.00 93.31 108 GLU A C 1
ATOM 882 O O . GLU A 1 108 ? -9.187 15.431 15.085 1.00 93.31 108 GLU A O 1
ATOM 887 N N . LYS A 1 109 ? -9.982 13.961 16.592 1.00 91.38 109 LYS A N 1
ATOM 888 C CA . LYS A 1 109 ? -8.693 13.317 16.866 1.00 91.38 109 LYS A CA 1
ATOM 889 C C . LYS A 1 109 ? -8.063 12.712 15.607 1.00 91.38 109 LYS A C 1
ATOM 891 O O . LYS A 1 109 ? -6.857 12.829 15.410 1.00 91.38 109 LYS A O 1
ATOM 896 N N . GLY A 1 110 ? -8.872 12.090 14.750 1.00 92.88 110 GLY A N 1
ATOM 897 C CA . GLY A 1 110 ? -8.422 11.550 13.472 1.00 92.88 110 GLY A CA 1
ATOM 898 C C . GLY A 1 110 ? -7.894 12.633 12.532 1.00 92.88 110 GLY A C 1
ATOM 899 O O . GLY A 1 110 ? -6.805 12.484 11.984 1.00 92.88 110 GLY A O 1
ATOM 900 N N . THR A 1 111 ? -8.611 13.749 12.404 1.00 93.12 111 THR A N 1
ATOM 901 C CA . THR A 1 111 ? -8.206 14.880 11.561 1.00 93.12 111 THR A CA 1
ATOM 902 C C . THR A 1 111 ? -6.917 15.528 12.064 1.00 93.12 111 THR A C 1
ATOM 904 O O . THR A 1 111 ? -6.040 15.838 11.260 1.00 93.12 111 THR A O 1
ATOM 907 N N . VAL A 1 112 ? -6.756 15.685 13.385 1.00 94.94 112 VAL A N 1
ATOM 908 C CA . VAL A 1 112 ? -5.492 16.150 13.988 1.00 94.94 112 VAL A CA 1
ATOM 909 C C . VAL A 1 112 ? -4.349 15.200 13.626 1.00 94.94 112 VAL A C 1
ATOM 911 O O . VAL A 1 112 ? -3.330 15.644 13.101 1.00 94.94 112 VAL A O 1
ATOM 914 N N . LEU A 1 113 ? -4.546 13.889 13.802 1.00 92.88 113 LEU A N 1
ATOM 915 C CA . LEU A 1 113 ? -3.539 12.886 13.454 1.00 92.88 113 LEU A CA 1
ATOM 916 C C . LEU A 1 113 ? -3.187 12.906 11.960 1.00 92.88 113 LEU A C 1
ATOM 918 O O . LEU A 1 113 ? -2.016 12.777 11.604 1.00 92.88 113 LEU A O 1
ATOM 922 N N . LEU A 1 114 ? -4.174 13.075 11.075 1.00 94.81 114 LEU A N 1
ATOM 923 C CA . LEU A 1 114 ? -3.925 13.205 9.641 1.00 94.81 114 LEU A CA 1
ATOM 924 C C . LEU A 1 114 ? -3.099 14.457 9.332 1.00 94.81 114 LEU A C 1
ATOM 926 O O . LEU A 1 114 ? -2.161 14.366 8.550 1.00 94.81 114 LEU A O 1
ATOM 930 N N . ASN A 1 115 ? -3.371 15.594 9.972 1.00 93.69 115 ASN A N 1
ATOM 931 C CA . ASN A 1 115 ? -2.592 16.817 9.759 1.00 93.69 115 ASN A CA 1
ATOM 932 C C . ASN A 1 115 ? -1.130 16.678 10.215 1.00 93.69 115 ASN A C 1
ATOM 934 O O . ASN A 1 115 ? -0.231 17.213 9.568 1.00 93.69 115 ASN A O 1
ATOM 938 N N . GLU A 1 116 ? -0.885 15.949 11.303 1.00 95.44 116 GLU A N 1
ATOM 939 C CA . GLU A 1 116 ? 0.455 15.781 11.879 1.00 95.44 116 GLU A CA 1
ATOM 940 C C . GLU A 1 116 ? 1.261 14.650 11.225 1.00 95.44 116 GLU A C 1
ATOM 942 O O . GLU A 1 116 ? 2.486 14.733 11.120 1.00 95.44 116 GLU A O 1
ATOM 947 N N . ALA A 1 117 ? 0.590 13.582 10.786 1.00 93.94 117 ALA A N 1
ATOM 948 C CA . ALA A 1 117 ? 1.230 12.320 10.422 1.00 93.94 117 ALA A CA 1
ATOM 949 C C . ALA A 1 117 ? 0.693 11.695 9.121 1.00 93.94 117 ALA A C 1
ATOM 951 O O . ALA A 1 117 ? 0.790 10.475 8.947 1.00 93.94 117 ALA A O 1
ATOM 952 N N . LEU A 1 118 ? 0.165 12.501 8.185 1.00 93.75 118 LEU A N 1
ATOM 953 C CA . LEU A 1 118 ? -0.403 12.017 6.917 1.00 93.75 118 LEU A CA 1
ATOM 954 C C . LEU A 1 118 ? 0.511 11.022 6.199 1.00 93.75 118 LEU A C 1
ATOM 956 O O . LEU A 1 118 ? 0.067 9.943 5.817 1.00 93.75 118 LEU A O 1
ATOM 960 N N . ASP A 1 119 ? 1.790 11.363 6.037 1.00 92.06 119 ASP A N 1
ATOM 961 C CA . ASP A 1 119 ? 2.737 10.538 5.282 1.00 92.06 119 ASP A CA 1
ATOM 962 C C . ASP A 1 119 ? 2.927 9.157 5.931 1.00 92.06 119 ASP A C 1
ATOM 964 O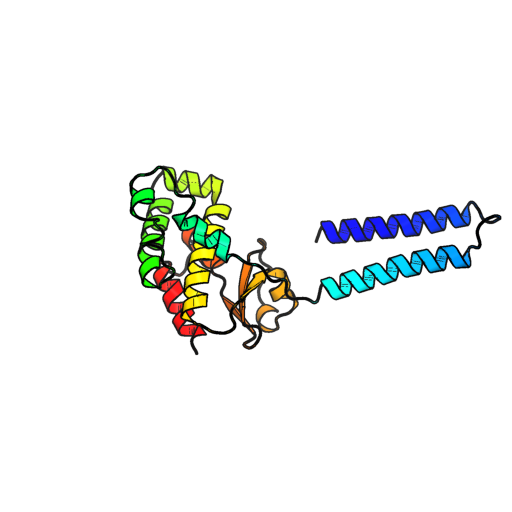 O . ASP A 1 119 ? 3.004 8.143 5.233 1.00 92.06 119 ASP A O 1
ATOM 968 N N . ASN A 1 120 ? 2.921 9.084 7.266 1.00 93.31 120 ASN A N 1
ATOM 969 C CA . ASN A 1 120 ? 2.988 7.814 7.988 1.00 93.31 120 ASN A CA 1
ATOM 970 C C . ASN A 1 120 ? 1.718 6.981 7.771 1.00 93.31 120 ASN A C 1
ATOM 972 O O . ASN A 1 120 ? 1.815 5.777 7.525 1.00 93.31 120 ASN A O 1
ATOM 976 N N . MET A 1 121 ? 0.542 7.613 7.812 1.00 94.94 121 MET A N 1
ATOM 977 C CA . MET A 1 121 ? -0.737 6.935 7.571 1.00 94.94 121 MET A CA 1
ATOM 978 C C . MET A 1 121 ? -0.833 6.418 6.135 1.00 94.94 121 MET A C 1
ATOM 980 O O . MET A 1 121 ? -1.134 5.243 5.918 1.00 94.94 121 MET A O 1
ATOM 984 N N . VAL A 1 122 ? -0.480 7.255 5.157 1.00 95.44 122 VAL A N 1
ATOM 985 C CA . VAL A 1 122 ? -0.424 6.897 3.734 1.00 95.44 122 VAL A CA 1
ATOM 986 C C . VAL A 1 122 ? 0.510 5.716 3.502 1.00 95.44 122 VAL A C 1
ATOM 988 O O . VAL A 1 122 ? 0.129 4.764 2.823 1.00 95.44 122 VAL A O 1
ATOM 991 N N . ASN A 1 123 ? 1.708 5.733 4.091 1.00 94.38 123 ASN A N 1
ATOM 992 C CA . ASN A 1 123 ? 2.668 4.645 3.932 1.00 94.38 123 ASN A CA 1
ATOM 993 C C . ASN A 1 123 ? 2.133 3.324 4.494 1.00 94.38 123 ASN A C 1
ATOM 995 O O . ASN A 1 123 ? 2.224 2.302 3.818 1.00 94.38 123 ASN A O 1
ATOM 999 N N . ARG A 1 124 ? 1.551 3.325 5.697 1.00 96.00 124 ARG A N 1
ATOM 1000 C CA . ARG A 1 124 ? 1.055 2.102 6.355 1.00 96.00 124 ARG A CA 1
ATOM 1001 C C . ARG A 1 124 ? -0.166 1.526 5.642 1.00 96.00 124 ARG A C 1
ATOM 1003 O O . ARG A 1 124 ? -0.160 0.353 5.263 1.00 96.00 124 ARG A O 1
ATOM 1010 N N . ILE A 1 125 ? -1.170 2.363 5.390 1.00 98.00 125 ILE A N 1
ATOM 1011 C CA . ILE A 1 125 ? -2.420 1.965 4.732 1.00 98.00 125 ILE A CA 1
ATOM 1012 C C . ILE A 1 125 ? -2.155 1.589 3.266 1.00 98.00 125 ILE A C 1
ATOM 1014 O O . ILE A 1 125 ? -2.596 0.537 2.800 1.00 98.00 125 ILE A O 1
ATOM 1018 N N . GLY A 1 126 ? -1.372 2.398 2.548 1.00 97.50 126 GLY A N 1
ATOM 1019 C CA . GLY A 1 126 ? -0.991 2.146 1.159 1.00 97.50 126 GLY A CA 1
ATOM 1020 C C . GLY A 1 126 ? -0.148 0.883 0.989 1.00 97.50 126 GLY A C 1
ATOM 1021 O O . GLY A 1 126 ? -0.386 0.113 0.057 1.00 97.50 126 GLY A O 1
ATOM 1022 N N . ALA A 1 127 ? 0.792 0.617 1.901 1.00 97.75 127 ALA A N 1
ATOM 1023 C CA . ALA A 1 127 ? 1.556 -0.628 1.910 1.00 97.75 127 ALA A CA 1
ATOM 1024 C C . ALA A 1 127 ? 0.650 -1.849 2.108 1.00 97.75 127 ALA A C 1
ATOM 1026 O O . ALA A 1 127 ? 0.796 -2.843 1.395 1.00 97.75 127 ALA A O 1
ATOM 1027 N N . TYR A 1 128 ? -0.297 -1.770 3.048 1.00 98.62 128 TYR A N 1
ATOM 1028 C CA . TYR A 1 128 ? -1.245 -2.847 3.315 1.00 98.62 128 TYR A CA 1
ATOM 1029 C C . TYR A 1 128 ? -2.121 -3.154 2.099 1.00 98.62 128 TYR A C 1
ATOM 1031 O O . TYR A 1 128 ? -2.150 -4.291 1.625 1.00 98.62 128 TYR A O 1
ATOM 1039 N N . ILE A 1 129 ? -2.752 -2.123 1.533 1.00 98.25 129 ILE A N 1
ATOM 1040 C CA . ILE A 1 129 ? -3.566 -2.228 0.317 1.00 98.25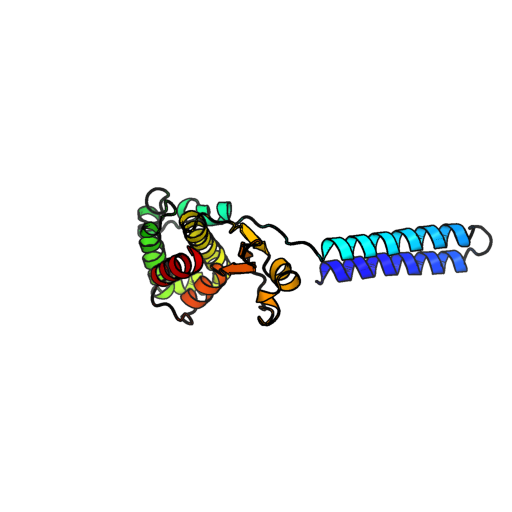 129 ILE A CA 1
ATOM 1041 C C . ILE A 1 129 ? -2.752 -2.781 -0.853 1.00 98.25 129 ILE A C 1
ATOM 1043 O O . ILE A 1 129 ? -3.212 -3.669 -1.571 1.00 98.25 129 ILE A O 1
ATOM 1047 N N . GLY A 1 130 ? -1.526 -2.295 -1.041 1.00 97.62 130 GLY A N 1
ATOM 1048 C CA . GLY A 1 130 ? -0.654 -2.794 -2.094 1.00 97.62 130 GLY A CA 1
ATOM 1049 C C . GLY A 1 130 ? -0.302 -4.271 -1.917 1.00 97.62 130 GLY A C 1
ATOM 1050 O O . GLY A 1 130 ? -0.313 -5.021 -2.890 1.00 97.62 130 GLY A O 1
ATOM 1051 N N . GLU A 1 131 ? -0.049 -4.733 -0.691 1.00 98.12 131 GLU A N 1
ATOM 1052 C CA . GLU A 1 131 ? 0.182 -6.157 -0.434 1.00 98.12 131 GLU A CA 1
ATOM 1053 C C . GLU A 1 131 ? -1.067 -7.011 -0.709 1.00 98.12 131 GLU A C 1
ATOM 1055 O O . GLU A 1 131 ? -0.915 -8.094 -1.275 1.00 98.12 131 GLU A O 1
ATOM 1060 N N . VAL A 1 132 ? -2.278 -6.528 -0.405 1.00 98.50 132 VAL A N 1
ATOM 1061 C CA . VAL A 1 132 ? -3.539 -7.201 -0.782 1.00 98.50 132 VAL A CA 1
ATOM 1062 C C . VAL A 1 132 ? -3.657 -7.335 -2.302 1.00 98.50 132 VAL A C 1
ATOM 1064 O O . VAL A 1 132 ? -3.836 -8.441 -2.818 1.00 98.50 132 VAL A O 1
ATOM 1067 N N . ILE A 1 133 ? -3.489 -6.231 -3.037 1.00 98.19 133 ILE A N 1
ATOM 1068 C CA . ILE A 1 133 ? -3.567 -6.206 -4.507 1.00 98.19 133 ILE A CA 1
ATOM 1069 C C . ILE A 1 133 ? -2.532 -7.159 -5.116 1.00 98.19 133 ILE A C 1
ATOM 1071 O O . ILE A 1 133 ? -2.869 -8.027 -5.922 1.00 98.19 133 ILE A O 1
ATOM 1075 N N . LYS A 1 134 ? -1.267 -7.029 -4.702 1.00 96.69 134 LYS A N 1
ATOM 1076 C CA . LYS A 1 134 ? -0.143 -7.820 -5.213 1.00 96.69 134 LYS A CA 1
ATOM 1077 C C . LYS A 1 134 ? -0.342 -9.319 -4.987 1.00 96.69 134 LYS A C 1
ATOM 1079 O O . LYS A 1 134 ? -0.079 -10.103 -5.896 1.00 96.69 134 LYS A O 1
ATOM 1084 N N . ARG A 1 135 ? -0.792 -9.722 -3.793 1.00 96.12 135 ARG A N 1
ATOM 1085 C CA . ARG A 1 135 ? -1.056 -11.134 -3.469 1.00 96.12 135 ARG A CA 1
ATOM 1086 C C . ARG A 1 135 ? -2.225 -11.692 -4.263 1.00 96.12 135 ARG A C 1
ATOM 1088 O O . ARG A 1 135 ? -2.149 -12.833 -4.699 1.00 96.12 135 ARG A O 1
ATOM 1095 N N . THR A 1 136 ? -3.265 -10.888 -4.463 1.00 96.88 136 THR A N 1
ATOM 1096 C CA . THR A 1 136 ? -4.478 -11.339 -5.148 1.00 96.88 136 THR A CA 1
ATOM 1097 C C . THR A 1 136 ? -4.270 -11.494 -6.649 1.00 96.88 136 THR A C 1
ATOM 1099 O O . THR A 1 136 ? -4.653 -12.512 -7.213 1.00 96.88 136 THR A O 1
ATOM 1102 N N . ILE A 1 137 ? -3.621 -10.519 -7.297 1.00 95.12 137 ILE A N 1
ATOM 1103 C CA . ILE A 1 137 ? -3.309 -10.605 -8.732 1.00 95.12 137 ILE A CA 1
ATOM 1104 C C . ILE A 1 137 ? -2.366 -11.788 -9.007 1.00 95.12 137 ILE A C 1
ATOM 1106 O O . ILE A 1 137 ? -2.478 -12.428 -10.047 1.00 95.12 137 ILE A O 1
ATOM 1110 N N . ASN A 1 138 ? -1.438 -12.081 -8.085 1.00 89.44 138 ASN A N 1
ATOM 1111 C CA . ASN A 1 138 ? -0.490 -13.197 -8.178 1.00 89.44 138 ASN A CA 1
ATOM 1112 C C . ASN A 1 138 ? 0.310 -13.233 -9.504 1.00 89.44 138 ASN A C 1
ATOM 1114 O O . ASN A 1 138 ? 0.560 -14.288 -10.085 1.00 89.44 138 ASN A O 1
ATOM 1118 N N . GLN A 1 139 ? 0.715 -12.056 -9.991 1.00 91.44 139 GLN A N 1
ATOM 1119 C CA . GLN A 1 139 ? 1.571 -11.879 -11.174 1.00 91.44 139 GLN A CA 1
ATOM 1120 C C . GLN A 1 139 ? 2.892 -11.187 -10.797 1.00 91.44 139 GLN A C 1
ATOM 1122 O O . GLN A 1 139 ? 3.236 -11.066 -9.622 1.00 91.44 139 GLN A O 1
ATOM 1127 N N . ASP A 1 140 ? 3.661 -10.715 -11.783 1.00 93.00 140 ASP A N 1
ATOM 1128 C CA . ASP A 1 140 ? 5.011 -10.168 -11.611 1.00 93.00 140 ASP A CA 1
ATOM 1129 C C . ASP A 1 140 ? 5.061 -8.745 -11.019 1.00 93.00 140 ASP A C 1
ATOM 1131 O O . ASP A 1 140 ? 5.943 -7.957 -11.354 1.00 93.00 140 ASP A O 1
ATOM 1135 N N . PHE A 1 141 ? 4.154 -8.409 -10.103 1.00 95.19 141 PHE A N 1
ATOM 1136 C CA . PHE A 1 141 ? 4.165 -7.128 -9.405 1.00 95.19 141 PHE A CA 1
ATOM 1137 C C . PHE A 1 141 ? 5.142 -7.138 -8.227 1.00 95.19 141 PHE A C 1
ATOM 1139 O O . PHE A 1 141 ? 5.058 -7.950 -7.303 1.00 95.19 141 PHE A O 1
ATOM 1146 N N . THR A 1 142 ? 6.082 -6.195 -8.240 1.00 95.50 142 THR A N 1
ATOM 1147 C CA . THR A 1 142 ? 7.055 -5.973 -7.160 1.00 95.50 142 THR A CA 1
ATOM 1148 C C . THR A 1 142 ? 7.093 -4.495 -6.783 1.00 95.50 142 THR A C 1
ATOM 1150 O O . THR A 1 142 ? 6.799 -3.638 -7.611 1.00 95.50 142 THR A O 1
ATOM 1153 N N . TRP A 1 143 ? 7.447 -4.197 -5.533 1.00 96.31 143 TRP A N 1
ATOM 1154 C CA . TRP A 1 143 ? 7.633 -2.828 -5.064 1.00 96.31 143 TRP A CA 1
ATOM 1155 C C . TRP A 1 143 ? 8.914 -2.208 -5.635 1.00 96.31 143 TRP A C 1
ATOM 1157 O O . TRP A 1 143 ? 9.992 -2.808 -5.568 1.00 96.31 143 TRP A O 1
ATOM 1167 N N . TYR A 1 144 ? 8.791 -0.999 -6.174 1.00 94.19 144 TYR A N 1
ATOM 1168 C CA . TYR A 1 144 ? 9.897 -0.200 -6.696 1.00 94.19 144 TYR A CA 1
ATOM 1169 C C . TYR A 1 144 ? 9.746 1.269 -6.313 1.00 94.19 144 TYR A C 1
ATOM 1171 O O . TYR A 1 144 ? 8.628 1.779 -6.224 1.00 94.19 144 TYR A O 1
ATOM 1179 N N . GLU A 1 145 ? 10.874 1.961 -6.164 1.00 91.12 145 GLU A N 1
ATOM 1180 C CA . GLU A 1 145 ? 10.893 3.421 -6.042 1.00 91.12 145 GLU A CA 1
ATOM 1181 C C . GLU A 1 145 ? 10.326 4.055 -7.326 1.00 91.12 145 GLU A C 1
ATOM 1183 O O . GLU A 1 145 ? 10.816 3.756 -8.425 1.00 91.12 145 GLU A O 1
ATOM 1188 N N . PHE A 1 146 ? 9.348 4.962 -7.197 1.00 88.75 146 PHE A N 1
ATOM 1189 C CA . PHE A 1 146 ? 8.678 5.638 -8.317 1.00 88.75 146 PHE A CA 1
ATOM 1190 C C . PHE A 1 146 ? 9.672 6.228 -9.314 1.00 88.75 146 PHE A C 1
ATOM 1192 O O . PHE A 1 146 ? 9.587 5.922 -10.498 1.00 88.75 146 PHE A O 1
ATOM 1199 N N . ASN A 1 147 ? 10.661 7.007 -8.857 1.00 85.38 147 ASN A N 1
ATOM 1200 C CA . ASN A 1 147 ? 11.593 7.687 -9.767 1.00 85.38 147 ASN A CA 1
ATOM 1201 C C . ASN A 1 147 ? 12.421 6.705 -10.597 1.00 85.38 147 ASN A C 1
ATOM 1203 O O . ASN A 1 147 ? 12.805 7.010 -11.727 1.00 85.38 147 ASN A O 1
ATOM 1207 N N . SER A 1 148 ? 12.727 5.535 -10.032 1.00 87.94 148 SER A N 1
ATOM 1208 C CA . SER A 1 148 ? 13.452 4.495 -10.751 1.00 87.94 148 SER A CA 1
ATOM 1209 C C . SER A 1 148 ? 12.586 3.885 -11.853 1.00 87.94 148 SER A C 1
ATOM 1211 O O . SER A 1 148 ? 13.092 3.637 -12.943 1.00 87.94 148 SER A O 1
ATOM 1213 N N . VAL A 1 149 ? 11.281 3.712 -11.618 1.00 89.62 149 VAL A N 1
ATOM 1214 C CA . VAL A 1 149 ? 10.324 3.239 -12.630 1.00 89.62 149 VAL A CA 1
ATOM 1215 C C . VAL A 1 149 ? 10.089 4.316 -13.678 1.00 89.62 149 VAL A C 1
ATOM 1217 O O . VAL A 1 149 ? 10.269 4.043 -14.858 1.00 89.62 149 VAL A O 1
ATOM 1220 N N . TYR A 1 150 ? 9.802 5.547 -13.256 1.00 86.12 150 TYR A N 1
ATOM 1221 C CA . TYR A 1 150 ? 9.560 6.700 -14.123 1.00 86.12 150 TYR A CA 1
ATOM 1222 C C . TYR A 1 150 ? 10.661 6.895 -15.177 1.00 86.12 150 TYR A C 1
ATOM 1224 O O . TYR A 1 150 ? 10.378 7.111 -16.349 1.00 86.12 150 TYR A O 1
ATOM 1232 N N . LYS A 1 151 ? 11.931 6.733 -14.786 1.00 84.88 151 LYS A N 1
ATOM 1233 C CA . LYS A 1 151 ? 13.080 6.882 -15.696 1.00 84.88 151 LYS A CA 1
ATOM 1234 C C . LYS A 1 151 ? 13.307 5.705 -16.645 1.00 84.88 151 LYS A C 1
ATOM 1236 O O . LYS A 1 151 ? 14.042 5.860 -17.616 1.00 84.88 151 LYS A O 1
ATOM 1241 N N . ASN A 1 152 ? 12.770 4.526 -16.334 1.00 85.25 152 ASN A N 1
ATOM 1242 C CA . ASN A 1 152 ? 13.111 3.275 -17.022 1.00 85.25 152 ASN A CA 1
ATOM 1243 C C . ASN A 1 152 ? 11.908 2.587 -17.690 1.00 85.25 152 ASN A C 1
ATOM 1245 O O . ASN A 1 152 ? 12.098 1.604 -18.406 1.00 85.25 152 ASN A O 1
ATOM 1249 N N . SER A 1 153 ? 10.690 3.072 -17.461 1.00 84.88 153 SER A N 1
ATOM 1250 C CA . SER A 1 153 ? 9.453 2.570 -18.057 1.00 84.88 153 SER A CA 1
ATOM 1251 C C . SER A 1 153 ? 9.044 3.421 -19.258 1.00 84.88 153 SER A C 1
ATOM 1253 O O . SER A 1 153 ? 9.155 4.647 -19.232 1.00 84.88 153 SER A O 1
ATOM 1255 N N . LYS A 1 154 ? 8.544 2.772 -20.316 1.00 81.75 154 LYS A N 1
ATOM 1256 C CA . LYS A 1 154 ? 8.017 3.484 -21.487 1.00 81.75 154 LYS A CA 1
ATOM 1257 C C . LYS A 1 154 ? 6.604 3.994 -21.222 1.00 81.75 154 LYS A C 1
ATOM 1259 O O . LYS A 1 154 ? 6.252 5.061 -21.713 1.00 81.75 154 LYS A O 1
ATOM 1264 N N . SER A 1 155 ? 5.817 3.260 -20.432 1.00 74.62 155 SER A N 1
ATOM 1265 C CA . SER A 1 155 ? 4.448 3.643 -20.067 1.00 74.62 155 SER A CA 1
ATOM 1266 C C . SER A 1 155 ? 4.381 4.863 -19.141 1.00 74.62 155 SER A C 1
ATOM 1268 O O . SER A 1 155 ? 3.362 5.548 -19.113 1.00 74.62 155 SER A O 1
ATOM 1270 N N . PHE A 1 156 ? 5.474 5.185 -18.443 1.00 69.56 156 PHE A N 1
ATOM 1271 C CA . PHE A 1 156 ? 5.556 6.336 -17.538 1.00 69.56 156 PHE A CA 1
ATOM 1272 C C . PHE A 1 156 ? 6.156 7.606 -18.155 1.00 69.56 156 PHE A C 1
ATOM 1274 O O . PHE A 1 156 ? 6.157 8.639 -17.493 1.00 69.56 156 PHE A O 1
ATOM 1281 N N . ALA A 1 157 ? 6.593 7.584 -19.419 1.00 59.31 157 ALA A N 1
ATOM 1282 C CA . ALA A 1 157 ? 7.259 8.724 -20.062 1.00 59.31 157 ALA A CA 1
ATOM 1283 C C . ALA A 1 157 ? 6.395 10.004 -20.162 1.00 59.31 157 ALA A C 1
ATOM 1285 O O . ALA A 1 157 ? 6.936 11.089 -20.365 1.00 59.31 157 ALA A O 1
ATOM 1286 N N . CYS A 1 158 ? 5.069 9.885 -20.017 1.00 48.94 158 CYS A N 1
ATOM 1287 C CA . CYS A 1 158 ? 4.110 10.996 -20.082 1.00 48.94 158 CYS A CA 1
ATOM 1288 C C . CYS A 1 158 ? 3.442 11.327 -18.734 1.00 48.94 158 CYS A C 1
ATOM 1290 O O . CYS A 1 158 ? 2.567 12.190 -18.687 1.00 48.94 158 CYS A O 1
ATOM 1292 N N . VAL A 1 159 ? 3.805 10.642 -17.647 1.00 61.16 159 VAL A N 1
ATOM 1293 C CA . VAL A 1 159 ? 3.262 10.932 -16.311 1.00 61.16 159 VAL A CA 1
ATOM 1294 C C . VAL A 1 159 ? 4.032 12.118 -15.739 1.00 61.16 159 VAL A C 1
ATOM 1296 O O . VAL A 1 159 ? 5.255 12.102 -15.731 1.00 61.16 159 VAL A O 1
ATOM 1299 N N . ALA A 1 160 ? 3.353 13.168 -15.275 1.00 56.38 160 ALA A N 1
ATOM 1300 C CA . ALA A 1 160 ? 4.047 14.285 -14.637 1.00 56.38 160 ALA A CA 1
ATOM 1301 C C . ALA A 1 160 ? 4.867 13.778 -13.437 1.00 56.38 160 ALA A C 1
ATOM 1303 O O . ALA A 1 160 ? 4.372 12.976 -12.641 1.00 56.38 160 ALA A O 1
ATOM 1304 N N . GLU A 1 161 ? 6.117 14.233 -13.317 1.00 58.00 161 GLU A N 1
ATOM 1305 C CA . GLU A 1 161 ? 6.973 13.898 -12.180 1.00 58.00 161 GLU A CA 1
ATOM 1306 C C . GLU A 1 161 ? 6.239 14.301 -10.892 1.00 58.00 161 GLU A C 1
ATOM 1308 O O . GLU A 1 161 ? 5.893 15.469 -10.692 1.00 58.00 161 GLU A O 1
ATOM 1313 N N . THR A 1 162 ? 5.917 13.326 -10.041 1.00 58.19 162 THR A N 1
ATOM 1314 C CA . THR A 1 162 ? 5.210 13.609 -8.794 1.00 58.19 162 THR A CA 1
ATOM 1315 C C . THR A 1 162 ? 6.177 14.297 -7.838 1.00 58.19 162 THR A C 1
ATOM 1317 O O . THR A 1 162 ? 7.326 13.887 -7.680 1.00 58.19 162 THR A O 1
ATOM 1320 N N . THR A 1 163 ? 5.725 15.341 -7.144 1.00 51.12 163 THR A N 1
ATOM 1321 C CA . THR A 1 163 ? 6.556 16.071 -6.168 1.00 51.12 163 THR A CA 1
ATOM 1322 C C . THR A 1 163 ? 6.945 15.22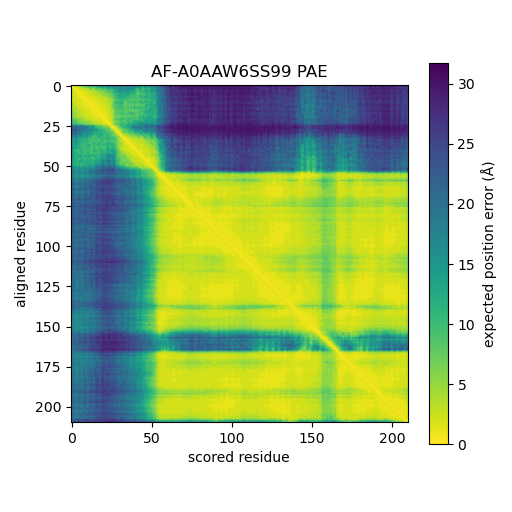2 -4.954 1.00 51.12 163 THR A C 1
ATOM 1324 O O . THR A 1 163 ? 7.862 15.586 -4.216 1.00 51.12 163 THR A O 1
ATOM 1327 N N . ARG A 1 164 ? 6.282 14.077 -4.752 1.00 61.12 164 ARG A N 1
ATOM 1328 C CA . ARG A 1 164 ? 6.559 13.125 -3.676 1.00 61.12 164 ARG A CA 1
ATOM 1329 C C . ARG A 1 164 ? 7.061 11.793 -4.252 1.00 61.12 164 ARG A C 1
ATOM 1331 O O . ARG A 1 164 ? 6.355 11.192 -5.067 1.00 61.12 164 ARG A O 1
ATOM 1338 N N . PRO A 1 165 ? 8.267 11.327 -3.869 1.00 60.34 165 PRO A N 1
ATOM 1339 C CA . PRO A 1 165 ? 8.781 10.033 -4.293 1.00 60.34 165 PRO A CA 1
ATOM 1340 C C . PRO A 1 165 ? 8.053 8.933 -3.520 1.00 60.34 165 PRO A C 1
ATOM 1342 O O . PRO A 1 165 ? 8.388 8.647 -2.374 1.00 60.34 165 PRO A O 1
ATOM 1345 N N . TYR A 1 166 ? 7.045 8.329 -4.140 1.00 75.44 166 TYR A N 1
ATOM 1346 C CA . TYR A 1 166 ? 6.367 7.175 -3.561 1.00 75.44 166 TYR A CA 1
ATOM 1347 C C . TYR A 1 166 ? 6.959 5.863 -4.055 1.00 75.44 166 TYR A C 1
ATOM 1349 O O . TYR A 1 166 ? 7.684 5.797 -5.044 1.00 75.44 166 TYR A O 1
ATOM 1357 N N . THR A 1 167 ? 6.641 4.793 -3.350 1.00 90.31 167 THR A N 1
ATOM 1358 C CA . THR A 1 167 ? 6.905 3.433 -3.802 1.00 90.31 167 THR A CA 1
ATOM 1359 C C . THR A 1 167 ? 5.641 2.900 -4.465 1.00 90.31 167 THR A C 1
ATOM 1361 O O . THR A 1 167 ? 4.526 3.160 -4.008 1.00 90.31 167 THR A O 1
ATOM 1364 N N . LEU A 1 168 ? 5.801 2.187 -5.578 1.00 93.38 168 LEU A N 1
ATOM 1365 C CA . LEU A 1 168 ? 4.694 1.676 -6.385 1.00 93.38 168 LEU A CA 1
ATOM 1366 C C . LEU A 1 168 ? 4.872 0.190 -6.698 1.00 93.38 168 LEU A C 1
ATOM 1368 O O . LEU A 1 168 ? 5.978 -0.351 -6.620 1.00 93.38 168 LEU A O 1
ATOM 1372 N N . LEU A 1 169 ? 3.776 -0.477 -7.047 1.00 94.88 169 LEU A N 1
ATOM 1373 C CA . LEU A 1 169 ? 3.820 -1.842 -7.556 1.00 94.88 169 LEU A CA 1
ATOM 1374 C C . LEU A 1 169 ? 4.029 -1.792 -9.060 1.00 94.88 169 LEU A C 1
ATOM 1376 O O . LEU A 1 169 ? 3.215 -1.206 -9.762 1.00 94.88 169 LEU A O 1
ATOM 1380 N N . TYR A 1 170 ? 5.075 -2.432 -9.563 1.00 95.06 170 TYR A N 1
ATOM 1381 C CA . TYR A 1 170 ? 5.388 -2.444 -10.988 1.00 95.06 170 TYR A CA 1
ATOM 1382 C C . TYR A 1 170 ? 5.585 -3.865 -11.500 1.00 95.06 170 TYR A C 1
ATOM 1384 O O . TYR A 1 170 ? 6.318 -4.656 -10.897 1.00 95.06 170 TYR A O 1
ATOM 1392 N N . SER A 1 171 ? 4.935 -4.157 -12.625 1.00 94.31 171 SER A N 1
ATOM 1393 C CA . SER A 1 171 ? 5.172 -5.335 -13.452 1.00 94.31 171 SER A CA 1
ATOM 1394 C C . SER A 1 171 ? 6.162 -4.958 -14.543 1.00 94.31 171 SER A C 1
ATOM 1396 O O . SER A 1 171 ? 5.848 -4.179 -15.446 1.00 94.31 171 SER A O 1
ATOM 1398 N N . LYS A 1 172 ? 7.374 -5.521 -14.475 1.00 92.44 172 LYS A N 1
ATOM 1399 C CA . LYS A 1 172 ? 8.389 -5.278 -15.509 1.00 92.44 172 LYS A CA 1
ATOM 1400 C C . LYS A 1 172 ? 7.998 -5.913 -16.834 1.00 92.44 172 LYS A C 1
ATOM 1402 O O . LYS A 1 172 ? 8.322 -5.359 -17.877 1.00 92.44 172 LYS A O 1
ATOM 1407 N N . LYS A 1 173 ? 7.362 -7.090 -16.797 1.00 92.06 173 LYS A N 1
ATOM 1408 C CA . LYS A 1 173 ? 7.017 -7.836 -18.012 1.00 92.06 173 LYS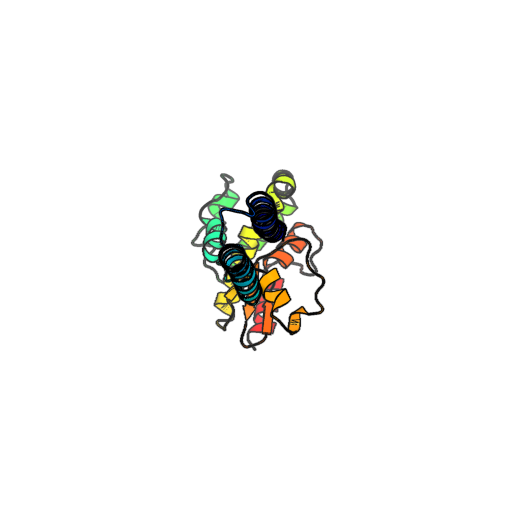 A CA 1
ATOM 1409 C C . LYS A 1 173 ? 5.917 -7.135 -18.796 1.00 92.06 173 LYS A C 1
ATOM 1411 O O . LYS A 1 173 ? 5.981 -7.115 -20.019 1.00 92.06 173 LYS A O 1
ATOM 1416 N N . LYS A 1 174 ? 4.923 -6.575 -18.098 1.00 91.50 174 LYS A N 1
ATOM 1417 C CA . LYS A 1 174 ? 3.785 -5.888 -18.724 1.00 91.50 174 LYS A CA 1
ATOM 1418 C C . LYS A 1 174 ? 4.003 -4.377 -18.881 1.00 91.50 174 LYS A C 1
ATOM 1420 O O . LYS A 1 174 ? 3.185 -3.739 -19.533 1.00 91.50 174 LYS A O 1
ATOM 1425 N N . ASP A 1 175 ? 5.071 -3.824 -18.299 1.00 91.75 175 ASP A N 1
ATOM 1426 C CA . ASP A 1 175 ? 5.355 -2.382 -18.223 1.00 91.75 175 ASP A CA 1
ATOM 1427 C C . ASP A 1 175 ? 4.152 -1.583 -17.693 1.00 91.75 175 ASP A C 1
ATOM 1429 O O . ASP A 1 175 ? 3.683 -0.624 -18.307 1.00 91.75 175 ASP A O 1
ATOM 1433 N N . ARG A 1 176 ? 3.600 -2.015 -16.552 1.00 91.75 176 ARG A N 1
ATOM 1434 C CA . ARG A 1 176 ? 2.470 -1.337 -15.899 1.00 91.75 176 ARG A CA 1
ATOM 1435 C C . ARG A 1 176 ? 2.709 -1.171 -14.412 1.00 91.75 176 ARG A C 1
ATOM 1437 O O . ARG A 1 176 ? 3.314 -2.044 -13.784 1.00 91.75 176 ARG A O 1
ATOM 1444 N N . ALA A 1 177 ? 2.171 -0.095 -13.844 1.00 92.19 177 ALA A N 1
ATOM 1445 C CA . ALA A 1 177 ? 2.245 0.144 -12.413 1.00 92.19 177 ALA A CA 1
ATOM 1446 C C . ALA A 1 177 ? 0.884 0.405 -11.773 1.00 92.19 177 ALA A C 1
ATOM 1448 O O . ALA A 1 177 ? -0.035 0.937 -12.389 1.00 92.19 177 ALA A O 1
ATOM 1449 N N . ILE A 1 178 ? 0.808 0.069 -10.493 1.00 93.75 178 ILE A N 1
ATOM 1450 C CA . ILE A 1 178 ? -0.291 0.384 -9.592 1.00 93.75 178 ILE A CA 1
ATOM 1451 C C . ILE A 1 178 ? 0.297 1.298 -8.518 1.00 93.75 178 ILE A C 1
ATOM 1453 O O . ILE A 1 178 ? 1.389 1.025 -8.007 1.00 93.75 178 ILE A O 1
ATOM 1457 N N . LEU A 1 179 ? -0.418 2.368 -8.158 1.00 93.62 179 LEU A N 1
ATOM 1458 C CA . LEU A 1 179 ? 0.038 3.380 -7.200 1.00 93.62 179 LEU A CA 1
ATOM 1459 C C . LEU A 1 179 ? -0.818 3.389 -5.911 1.00 93.62 179 LEU A C 1
ATOM 1461 O O . LEU A 1 179 ? -1.565 4.344 -5.694 1.00 93.62 179 LEU A O 1
ATOM 1465 N N . PRO A 1 180 ? -0.721 2.364 -5.033 1.00 95.38 180 PRO A N 1
ATOM 1466 C CA . PRO A 1 180 ? -1.554 2.275 -3.830 1.00 95.38 180 PRO A CA 1
ATOM 1467 C C . PRO A 1 180 ? -1.416 3.472 -2.888 1.00 95.38 180 PRO A C 1
ATOM 1469 O O . PRO A 1 180 ? -2.415 3.981 -2.394 1.00 95.38 180 PRO A O 1
ATOM 1472 N N . LEU A 1 181 ? -0.185 3.943 -2.657 1.00 95.06 181 LEU A N 1
ATOM 1473 C CA . LEU A 1 181 ? 0.085 5.043 -1.724 1.00 95.06 181 LEU A CA 1
ATOM 1474 C C . LEU A 1 181 ? -0.554 6.348 -2.213 1.00 95.06 181 LEU A C 1
ATOM 1476 O O . LEU A 1 181 ? -1.172 7.056 -1.429 1.00 95.06 181 LEU A O 1
ATOM 1480 N N . SER A 1 182 ? -0.475 6.627 -3.516 1.00 92.12 182 SER A N 1
ATOM 1481 C CA . SER A 1 182 ? -1.091 7.820 -4.103 1.00 92.12 182 SER A CA 1
ATOM 1482 C C . SER A 1 182 ? -2.619 7.778 -4.016 1.00 92.12 182 SER A C 1
ATOM 1484 O O . SER A 1 182 ? -3.230 8.778 -3.651 1.00 92.12 182 SER A O 1
ATOM 1486 N N . ALA A 1 183 ? -3.236 6.620 -4.278 1.00 93.94 183 ALA A N 1
ATOM 1487 C CA . ALA A 1 183 ? -4.685 6.462 -4.152 1.00 93.94 183 ALA A CA 1
ATOM 1488 C C . ALA A 1 183 ? -5.164 6.675 -2.705 1.00 93.94 183 ALA A C 1
ATOM 1490 O O . ALA A 1 183 ? -6.170 7.342 -2.474 1.00 93.94 183 ALA A O 1
ATOM 1491 N N . VAL A 1 184 ? -4.417 6.154 -1.726 1.00 96.50 184 VAL A N 1
ATOM 1492 C CA . VAL A 1 184 ? -4.704 6.352 -0.298 1.00 96.50 184 VAL A CA 1
ATOM 1493 C C . VAL A 1 184 ? -4.518 7.805 0.120 1.00 96.50 184 VAL A C 1
ATOM 1495 O O . VAL A 1 184 ? -5.344 8.327 0.859 1.00 96.50 184 VAL A O 1
ATOM 1498 N N . GLU A 1 185 ? -3.463 8.471 -0.347 1.00 94.75 185 GLU A N 1
ATOM 1499 C CA . GLU A 1 185 ? -3.242 9.889 -0.063 1.00 94.75 185 GLU A CA 1
ATOM 1500 C C . GLU A 1 185 ? -4.411 10.744 -0.557 1.00 94.75 185 GLU A C 1
ATOM 1502 O O . GLU A 1 185 ? -4.948 11.539 0.211 1.00 94.75 185 GLU A O 1
ATOM 1507 N N . GLN A 1 186 ? -4.838 10.545 -1.807 1.00 94.00 186 GLN A N 1
ATOM 1508 C CA . GLN A 1 186 ? -6.003 11.236 -2.364 1.00 94.00 186 GLN A CA 1
ATOM 1509 C C . GLN A 1 186 ? -7.267 10.934 -1.553 1.00 94.00 186 GLN A C 1
ATOM 1511 O O . GLN A 1 186 ? -8.034 11.842 -1.251 1.00 94.00 186 GLN A O 1
ATOM 1516 N N . PHE A 1 187 ? -7.459 9.678 -1.139 1.00 96.62 187 PHE A N 1
ATOM 1517 C CA . PHE A 1 187 ? -8.599 9.279 -0.314 1.00 96.62 187 PHE A CA 1
ATOM 1518 C C . PHE A 1 187 ? -8.624 9.993 1.035 1.00 96.62 187 PHE A C 1
ATOM 1520 O O . PHE A 1 187 ? -9.630 10.605 1.376 1.00 96.62 187 PHE A O 1
ATOM 1527 N N . LEU A 1 188 ? -7.511 9.989 1.770 1.00 96.38 188 LEU A N 1
ATOM 1528 C CA . LEU A 1 188 ? -7.420 10.638 3.081 1.00 96.38 188 LEU A CA 1
ATOM 1529 C C . LEU A 1 188 ? -7.522 12.168 3.002 1.00 96.38 188 LEU A C 1
ATOM 1531 O O . LEU A 1 188 ? -7.963 12.787 3.966 1.00 96.38 188 LEU A O 1
ATOM 1535 N N . LYS A 1 189 ? -7.150 12.770 1.865 1.00 94.12 189 LYS A N 1
ATOM 1536 C CA . LYS A 1 189 ? -7.330 14.206 1.594 1.00 94.12 189 LYS A CA 1
ATOM 1537 C C . LYS A 1 189 ? -8.754 14.583 1.173 1.00 94.12 189 LYS A C 1
ATOM 1539 O O . LYS A 1 189 ? -9.083 15.762 1.185 1.00 94.12 189 LYS A O 1
ATOM 1544 N N . GLY A 1 190 ? -9.597 13.606 0.831 1.00 93.19 190 GLY A N 1
ATOM 1545 C CA . GLY A 1 190 ? -10.938 13.849 0.293 1.00 93.19 190 GLY A CA 1
ATOM 1546 C C . GLY A 1 190 ? -10.974 14.150 -1.211 1.00 93.19 190 GLY A C 1
ATOM 1547 O O . GLY A 1 190 ? -12.032 14.496 -1.724 1.00 93.19 190 GLY A O 1
ATOM 1548 N N . ASP A 1 191 ? -9.858 13.959 -1.919 1.00 92.38 191 ASP A N 1
ATOM 1549 C CA . ASP A 1 191 ? -9.689 14.238 -3.355 1.00 92.38 191 ASP A CA 1
ATOM 1550 C C . ASP A 1 191 ? -9.762 12.961 -4.217 1.00 92.38 191 ASP A C 1
ATOM 1552 O O . ASP A 1 191 ? -9.262 12.918 -5.342 1.00 92.38 191 ASP A O 1
ATOM 1556 N N . SER A 1 192 ? -10.307 11.866 -3.679 1.00 92.81 192 SER A N 1
ATOM 1557 C CA 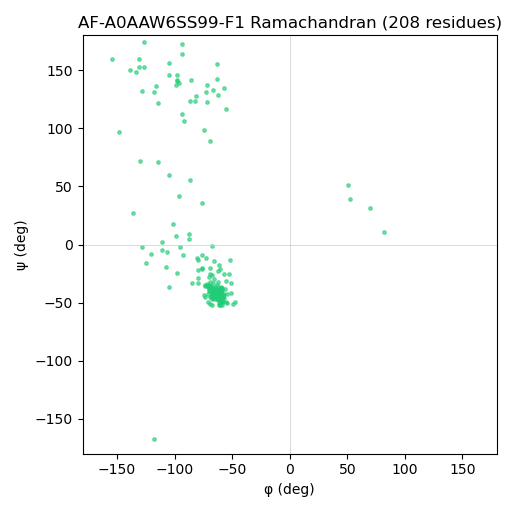. SER A 1 192 ? -10.347 10.582 -4.385 1.00 92.81 192 SER A CA 1
ATOM 1558 C C . SER A 1 192 ? -11.553 10.451 -5.301 1.00 92.81 192 SER A C 1
ATOM 1560 O O . SER A 1 192 ? -12.675 10.787 -4.935 1.00 92.81 192 SER A O 1
ATOM 1562 N N . GLU A 1 193 ? -11.327 9.844 -6.464 1.00 93.12 193 GLU A N 1
ATOM 1563 C CA . GLU A 1 193 ? -12.389 9.386 -7.365 1.00 93.12 193 GLU A CA 1
ATOM 1564 C C . GLU A 1 193 ? -13.121 8.135 -6.840 1.00 93.12 193 GLU A C 1
ATOM 1566 O O . GLU A 1 193 ? -14.144 7.744 -7.398 1.00 93.12 193 GLU A O 1
ATOM 1571 N N . TYR A 1 194 ? -12.593 7.483 -5.797 1.00 95.00 194 TYR A N 1
ATOM 1572 C CA . TYR A 1 194 ? -13.159 6.267 -5.215 1.00 95.00 194 TYR A CA 1
ATOM 1573 C C . TYR A 1 194 ? -13.974 6.580 -3.968 1.00 95.00 194 TYR A C 1
ATOM 1575 O O . TYR A 1 194 ? -13.537 7.316 -3.084 1.00 95.00 194 TYR A O 1
ATOM 1583 N N . THR A 1 195 ? -15.131 5.933 -3.841 1.00 95.19 195 THR A N 1
ATOM 1584 C CA . THR A 1 195 ? -15.987 6.072 -2.652 1.00 95.19 195 THR A CA 1
ATOM 1585 C C . THR A 1 195 ? -15.454 5.287 -1.450 1.00 95.19 195 THR A C 1
ATOM 1587 O O . THR A 1 195 ? -15.798 5.581 -0.300 1.00 95.19 195 THR A O 1
ATOM 1590 N N . SER A 1 196 ? -14.602 4.287 -1.700 1.00 97.62 196 SER A N 1
ATOM 1591 C CA . SER A 1 196 ? -13.911 3.503 -0.677 1.00 97.62 196 SER A CA 1
ATOM 1592 C C . SER A 1 196 ? -12.597 2.911 -1.203 1.00 97.62 196 SER A C 1
ATOM 1594 O O . SER A 1 196 ? -12.402 2.736 -2.409 1.00 97.62 196 SER A O 1
ATOM 1596 N N . LEU A 1 197 ? -11.685 2.549 -0.302 1.00 98.12 197 LEU A N 1
ATOM 1597 C CA . LEU A 1 197 ? -10.440 1.873 -0.663 1.00 98.12 197 LEU A CA 1
ATOM 1598 C C . LEU A 1 197 ? -10.697 0.433 -1.123 1.00 98.12 197 LEU A C 1
ATOM 1600 O O . LEU A 1 197 ? -9.961 -0.080 -1.968 1.00 98.12 197 LEU A O 1
ATOM 1604 N N . GLN A 1 198 ? -11.763 -0.212 -0.640 1.00 98.06 198 GLN A N 1
ATOM 1605 C CA . GLN A 1 198 ? -12.196 -1.508 -1.164 1.00 98.06 198 GLN A CA 1
ATOM 1606 C C . GLN A 1 198 ? -12.614 -1.428 -2.639 1.00 98.06 198 GLN A C 1
ATOM 1608 O O . GLN A 1 198 ? -12.289 -2.332 -3.413 1.00 98.06 198 GLN A O 1
ATOM 1613 N N . GLU A 1 199 ? -13.296 -0.353 -3.045 1.00 98.06 199 GLU A N 1
ATOM 1614 C CA . GLU A 1 199 ? -13.640 -0.102 -4.450 1.00 98.06 199 GLU A CA 1
ATOM 1615 C C . GLU A 1 199 ? -12.374 -0.002 -5.316 1.00 98.06 199 GLU A C 1
ATOM 1617 O O . GLU A 1 199 ? -12.245 -0.713 -6.318 1.00 98.06 199 GLU A O 1
ATOM 1622 N N . TYR A 1 200 ? -11.401 0.805 -4.878 1.00 98.00 200 TYR A N 1
ATOM 1623 C CA . TYR A 1 200 ? -10.097 0.927 -5.530 1.00 98.00 200 TYR A CA 1
ATOM 1624 C C . TYR A 1 200 ? -9.405 -0.436 -5.690 1.00 98.00 200 TYR A C 1
ATOM 1626 O O . TYR A 1 200 ? -9.002 -0.801 -6.797 1.00 98.00 200 TYR A O 1
ATOM 1634 N N . VAL A 1 201 ? -9.312 -1.221 -4.609 1.00 98.31 201 VAL A N 1
ATOM 1635 C CA . VAL A 1 201 ? -8.674 -2.548 -4.613 1.00 98.31 201 VAL A CA 1
ATOM 1636 C C . VAL A 1 201 ? -9.331 -3.479 -5.626 1.00 98.31 201 VAL A C 1
ATOM 1638 O O . VAL A 1 201 ? -8.636 -4.066 -6.457 1.00 98.31 201 VAL A O 1
ATOM 1641 N N . LYS A 1 202 ? -10.665 -3.583 -5.604 1.00 97.81 202 LYS A N 1
ATOM 1642 C CA . LYS A 1 202 ? -11.419 -4.437 -6.533 1.00 97.81 202 LYS A CA 1
ATOM 1643 C C . LYS A 1 202 ? -11.197 -4.021 -7.985 1.00 97.81 202 LYS A C 1
ATOM 1645 O O . LYS A 1 202 ? -10.950 -4.882 -8.829 1.00 97.81 202 LYS A O 1
ATOM 1650 N N . LYS A 1 203 ? -11.216 -2.715 -8.276 1.00 97.50 203 LYS A N 1
ATOM 1651 C CA . LYS A 1 203 ? -10.955 -2.194 -9.625 1.00 97.50 203 LYS A CA 1
ATOM 1652 C C . LYS A 1 203 ? -9.539 -2.524 -10.093 1.00 97.50 203 LYS A C 1
ATOM 1654 O O . LYS A 1 203 ? -9.372 -2.981 -11.220 1.00 97.50 203 LYS A O 1
ATOM 1659 N N . MET A 1 204 ? -8.525 -2.337 -9.245 1.00 96.81 204 MET A N 1
ATOM 1660 C CA . MET A 1 204 ? -7.144 -2.675 -9.606 1.00 96.81 204 MET A CA 1
ATOM 1661 C C . MET A 1 204 ? -6.991 -4.176 -9.869 1.00 96.81 204 MET A C 1
ATOM 1663 O O . MET A 1 204 ? -6.417 -4.565 -10.881 1.00 96.81 204 MET A O 1
ATOM 1667 N N . ILE A 1 205 ? -7.556 -5.032 -9.017 1.00 96.75 205 ILE A N 1
ATOM 1668 C CA . ILE A 1 205 ? -7.521 -6.484 -9.235 1.00 96.75 205 ILE A CA 1
ATOM 1669 C C . ILE A 1 205 ? -8.195 -6.840 -10.565 1.00 96.75 205 ILE A C 1
ATOM 1671 O O . ILE A 1 205 ? -7.604 -7.571 -11.355 1.00 96.75 205 ILE A O 1
ATOM 1675 N N . LEU A 1 206 ? -9.370 -6.282 -10.865 1.00 96.06 206 LEU A N 1
ATOM 1676 C CA . LEU A 1 206 ? -10.075 -6.531 -12.125 1.00 96.06 206 LEU A CA 1
ATOM 1677 C C . LEU A 1 206 ? -9.245 -6.132 -13.357 1.00 96.06 206 LEU A C 1
ATOM 1679 O O . LEU A 1 206 ? -9.151 -6.901 -14.311 1.00 96.06 206 LEU A O 1
ATOM 1683 N N . VAL A 1 207 ? -8.631 -4.944 -13.329 1.00 94.69 207 VAL A N 1
ATOM 1684 C CA . VAL A 1 207 ? -7.855 -4.391 -14.454 1.00 94.69 207 VAL A CA 1
ATOM 1685 C C . VAL A 1 207 ? -6.547 -5.152 -14.685 1.00 94.69 207 VAL A C 1
ATOM 1687 O O . VAL A 1 207 ? -6.109 -5.291 -15.827 1.00 94.69 207 VAL A O 1
ATOM 1690 N N . TYR A 1 208 ? -5.905 -5.629 -13.618 1.00 93.00 208 TYR A N 1
ATOM 1691 C CA . TYR A 1 208 ? -4.546 -6.173 -13.679 1.00 93.00 208 TYR A CA 1
ATOM 1692 C C . TYR A 1 208 ? -4.455 -7.699 -13.556 1.00 93.00 208 TYR A C 1
ATOM 1694 O O . TYR A 1 208 ? -3.374 -8.249 -13.763 1.00 93.00 208 TYR A O 1
ATOM 1702 N N . SER A 1 209 ? -5.559 -8.398 -13.270 1.00 88.12 209 SER A N 1
ATOM 1703 C CA . SER A 1 209 ? -5.592 -9.874 -13.266 1.00 88.12 209 SER A CA 1
ATOM 1704 C C . SER A 1 209 ? -5.636 -10.495 -14.669 1.00 88.12 209 SER A C 1
ATOM 1706 O O . SER A 1 209 ? -5.447 -11.701 -14.794 1.00 88.12 209 SER A O 1
ATOM 1708 N N . GLN A 1 210 ? -5.832 -9.682 -15.711 1.00 72.44 210 GLN A N 1
ATOM 1709 C CA . GLN A 1 210 ? -5.752 -10.060 -17.130 1.00 72.44 210 GLN A CA 1
ATOM 1710 C C . GLN A 1 210 ? -4.300 -9.955 -17.623 1.00 72.44 210 GLN A C 1
ATOM 1712 O O . GLN A 1 210 ? -3.755 -10.919 -18.197 1.00 72.44 210 GLN A O 1
#

Mean predicted aligned error: 11.08 Å

Organism: NCBI:txid38875

Foldseek 3Di:
DVVVVVVLVVLVVVLVVLLVVCVVPVPPDPSVVSNVVSVCVNVVVVVVVVVVLQAWAFDDLPVLQLCQAVVFDPDPLRPVLSHCVLLVLELNSQVSVQVVLCCLQPDPVSVVCCVVPVLSNLSHSLSSLQSSLCVLLVDQWGKTWPSNLCSHAPVNVPPPDDPDTDIWIARPVVSDIDRSSVQVSCVSVVNHPDPTSSRVSVVSSVVRSD

Secondary structure (DSSP, 8-state):
-HHHHHHHHHHHHHHHHHHHHHHHTTTTS-HHHHHHHHHHHHHHHHHHHHHHHTS--B--THHHHHHHHHS--S-HHHHHHSSTTT-SSSSTTHHHHHHHHHHHHHSHHHHHHHHHHHHHHHHHHHHHHHHHHHHHH-SSEEEEEHHHHHHH-STTTTSPPPSS--EEEEETTTTEEE-HHHHHHHHHHT--S-S-HHHHHHHHHHHH--

Radius of gyration: 24.05 Å; Cα contacts (8 Å, |Δi|>4): 235; chains: 1; bounding box: 75×38×44 Å

Solvent-accessible surface area (backbone atoms only — not comparable to full-atom values): 11642 Å² total; per-residue (Å²): 110,72,67,59,52,51,51,53,52,51,55,48,49,50,45,52,50,53,52,52,52,46,66,73,44,68,87,81,55,66,62,65,63,59,49,52,52,46,50,48,55,51,53,51,48,51,52,52,51,54,58,61,71,73,44,76,43,75,50,75,46,72,65,48,20,49,38,56,40,73,67,58,60,92,48,68,69,44,59,72,50,38,26,62,83,54,55,67,58,47,78,72,29,33,56,55,51,43,53,48,52,51,46,31,69,72,35,74,69,27,43,52,48,45,75,78,39,41,70,61,51,24,49,25,53,12,25,34,53,39,51,21,41,45,62,69,44,66,58,73,55,41,43,24,36,37,67,31,43,45,78,73,37,79,77,36,70,80,57,78,85,65,96,64,87,46,62,26,37,35,22,77,89,76,56,47,76,48,55,40,32,58,54,40,43,29,45,74,72,70,71,42,96,54,97,40,64,49,56,48,46,53,52,50,37,64,71,64,57,113